Protein AF-V4TVU8-F1 (afdb_monomer_lite)

Organism: Citrus clementina (NCBI:txid85681)

Secondary structure (DSSP, 8-state):
----TTSPPEEEE-B-TTSSS---B---SS-EEEEEEEEETT-S-SS-----HHHHHHTBPPPPTTSPPSEEES-EEEEBTTEEEE--EEESS-GGGSTTS-EEEEEEEPTTS--SSPPPPEEPPPBPPPPHHHHHTPPPSS-BTTSBGGGSTT--TTSHHHHHHHHTT--BHHHHHHHHHH-HHHHHHHH-TTS-HHHHHHHHHHHTTSB-TT--EEEEETTEEEEE-TTS-EEEEEETTEEEEGGGS-----

Foldseek 3Di:
DDAPPVRHFDKAFQADPVDPPDGDGDADPDKFKKAKFKFDQCPPPDDDQDDDPVVVVVRTDADDPPFDGQKDDPRIWIDHRGMDTRHDIDGPDWQPPDPRQKIKMKIDTDPPRDDDDDGGIDIDNIDTGDDVVCVVQAQDVQFEQAAFLCSFAPRHPPDPLSVLCVVVVNTGLLSLLLCCQPPVVVNDVSSDPVQDPVNVVSRNVNSVSYDQPDDWDWDDDPFKIFIAGSSRQTQWMQGNNDIDGSVRDPDPPD

Sequence (254 aa):
KITDIENNPLQIVVVETRSSGRITPANLSQPIKILMVVLDWDFPSGDHDDWSQEEFESNIVKERIGKQPLLTGDVNVTIRNGVAPVEDIEFTDNSSWIRSRKFKISAKVAQGNYHGVRICEAITEAFVVKDHRGELYKKHHPQMLEDEVWRLEKIGRSGTFYKKLTASGIKTVQDFLKMSIVEPQKLRRILGTGMSEKMWEATIKHARTCIMGNKLYIFRGPNSIIFLNPICQVVRATINGQTFLTRDLPNLNG

pLDDT: mean 87.35, std 10.63, range [29.64, 97.56]

Radius of gyration: 29.19 Å; chains: 1; bounding box: 68×42×79 Å

InterPro domains:
  IPR012416 CALMODULIN-BINDING PROTEIN60 [PTHR31713] (1-249)
  IPR046829 Calmodulin binding protein, C-terminal domain [PF20452] (215-251)
  IPR046830 Calmodulin binding protein, central domain [PF20451] (144-210)
  IPR046831 Calmodulin binding protein-like, N-terminal domain [PF07887] (1-132)

Structure (mmCIF, N/CA/C/O backbone):
data_AF-V4TVU8-F1
#
_entry.id   AF-V4TVU8-F1
#
loop_
_atom_site.group_PDB
_atom_site.id
_atom_site.type_symbol
_atom_site.label_atom_id
_atom_site.label_alt_id
_atom_site.label_comp_id
_atom_site.label_asym_id
_atom_site.label_entity_id
_atom_site.label_seq_id
_atom_site.pdbx_PDB_ins_code
_atom_site.Cartn_x
_atom_site.Cartn_y
_atom_site.Cartn_z
_atom_site.occupancy
_atom_site.B_iso_or_equiv
_atom_site.auth_seq_id
_atom_site.auth_comp_id
_atom_site.auth_asym_id
_atom_site.auth_atom_id
_atom_site.pdbx_PDB_model_num
ATOM 1 N N . LYS A 1 1 ? 0.130 -2.913 -11.626 1.00 73.88 1 LYS A N 1
ATOM 2 C CA . LYS A 1 1 ? -0.031 -2.098 -12.849 1.00 73.88 1 LYS A CA 1
ATOM 3 C C . LYS A 1 1 ? 0.441 -0.683 -12.589 1.00 73.88 1 LYS A C 1
ATOM 5 O O . LYS A 1 1 ? 0.071 -0.118 -11.563 1.00 73.88 1 LYS A O 1
ATOM 10 N N . ILE A 1 2 ? 1.316 -0.186 -13.453 1.00 84.56 2 ILE A N 1
ATOM 11 C CA . ILE A 1 2 ? 1.893 1.157 -13.378 1.00 84.56 2 ILE A CA 1
ATOM 12 C C . ILE A 1 2 ? 1.087 2.064 -14.310 1.00 84.56 2 ILE A C 1
ATOM 14 O O . ILE A 1 2 ? 0.829 1.692 -15.450 1.00 84.56 2 ILE A O 1
ATOM 18 N N . THR A 1 3 ? 0.689 3.229 -13.817 1.00 86.50 3 THR A N 1
ATOM 19 C CA . THR A 1 3 ? -0.055 4.253 -14.560 1.00 86.50 3 THR A CA 1
ATOM 20 C C . THR A 1 3 ? 0.560 5.619 -14.285 1.00 86.50 3 THR A C 1
ATOM 22 O O . THR A 1 3 ? 1.360 5.765 -13.354 1.00 86.50 3 THR A O 1
ATOM 25 N N . ASP A 1 4 ? 0.188 6.621 -15.075 1.00 83.19 4 ASP A N 1
ATOM 26 C CA . ASP A 1 4 ? 0.521 8.007 -14.756 1.00 83.19 4 ASP A CA 1
ATOM 27 C C . ASP A 1 4 ? -0.271 8.524 -13.531 1.00 83.19 4 ASP A C 1
ATOM 29 O O . ASP A 1 4 ? -1.045 7.799 -12.892 1.00 83.19 4 ASP A O 1
ATOM 33 N N . ILE A 1 5 ? -0.065 9.799 -13.193 1.00 82.69 5 ILE A N 1
ATOM 34 C CA . ILE A 1 5 ? -0.726 10.480 -12.067 1.00 82.69 5 ILE A CA 1
ATOM 35 C C . ILE A 1 5 ? -2.250 10.635 -12.235 1.00 82.69 5 ILE A C 1
ATOM 37 O O . ILE A 1 5 ? -2.942 10.883 -11.248 1.00 82.69 5 ILE A O 1
ATOM 41 N N . GLU A 1 6 ? -2.771 10.477 -13.452 1.00 87.50 6 GLU A N 1
ATOM 42 C CA . GLU A 1 6 ? -4.193 10.551 -13.804 1.00 87.50 6 GLU A CA 1
ATOM 43 C C . GLU A 1 6 ? -4.825 9.153 -13.977 1.00 87.50 6 GLU A C 1
ATOM 45 O O . GLU A 1 6 ? -6.013 9.041 -14.273 1.00 87.50 6 GLU A O 1
ATOM 50 N N . ASN A 1 7 ? -4.066 8.083 -13.705 1.00 84.75 7 ASN A N 1
ATOM 51 C CA . ASN A 1 7 ? -4.417 6.677 -13.936 1.00 84.75 7 ASN A CA 1
ATOM 52 C C . ASN A 1 7 ? -4.552 6.275 -15.416 1.00 84.75 7 ASN A C 1
ATOM 54 O O . ASN A 1 7 ? -5.192 5.263 -15.717 1.00 84.75 7 ASN A O 1
ATOM 58 N N . ASN A 1 8 ? -3.932 7.009 -16.339 1.00 87.38 8 ASN A N 1
ATOM 59 C CA . ASN A 1 8 ? -3.856 6.601 -17.738 1.00 87.38 8 ASN A CA 1
ATOM 60 C C . ASN A 1 8 ? -2.693 5.614 -17.969 1.00 87.38 8 ASN A C 1
ATOM 62 O O . ASN A 1 8 ? -1.717 5.598 -17.201 1.00 87.38 8 ASN A O 1
ATOM 66 N N . PRO A 1 9 ? -2.758 4.794 -19.039 1.00 86.69 9 PRO A N 1
ATOM 67 C CA . PRO A 1 9 ? -1.617 4.012 -19.505 1.00 86.69 9 PRO A CA 1
ATOM 68 C C . PRO A 1 9 ? -0.421 4.911 -19.818 1.00 86.69 9 PRO A C 1
ATOM 70 O O . PRO A 1 9 ? -0.582 6.026 -20.318 1.00 86.69 9 PRO A O 1
ATOM 73 N N . LEU A 1 10 ? 0.788 4.411 -19.567 1.00 90.06 10 LEU A N 1
ATOM 74 C CA . LEU A 1 10 ? 1.995 5.151 -19.918 1.00 90.06 10 LEU A CA 1
ATOM 75 C C . LEU A 1 10 ? 2.115 5.267 -21.443 1.00 90.06 10 LEU A C 1
ATOM 77 O O . LEU A 1 10 ? 1.686 4.386 -22.188 1.00 90.06 10 LEU A O 1
ATOM 81 N N . GLN A 1 11 ? 2.741 6.343 -21.910 1.00 91.06 11 GLN A N 1
ATOM 82 C CA . GLN A 1 11 ? 3.053 6.538 -23.322 1.00 91.06 11 GLN A CA 1
ATOM 83 C C . GLN A 1 11 ? 4.541 6.803 -23.497 1.00 91.06 11 GLN A C 1
ATOM 85 O O . GLN A 1 11 ? 5.142 7.574 -22.751 1.00 91.06 11 GLN A O 1
ATOM 90 N N . ILE A 1 12 ? 5.122 6.181 -24.517 1.00 91.88 12 ILE A N 1
ATOM 91 C CA . ILE A 1 12 ? 6.480 6.464 -24.961 1.00 91.88 12 ILE A CA 1
ATOM 92 C C . ILE A 1 12 ? 6.372 7.317 -26.216 1.00 91.88 12 ILE A C 1
ATOM 94 O O . ILE A 1 12 ? 5.735 6.919 -27.194 1.00 91.88 12 ILE A O 1
ATOM 98 N N . VAL A 1 13 ? 7.002 8.488 -26.181 1.00 91.75 13 VAL A N 1
ATOM 99 C CA . VAL A 1 13 ? 7.022 9.442 -27.290 1.00 91.75 13 VAL A CA 1
ATOM 100 C C . VAL A 1 13 ? 8.471 9.713 -27.663 1.00 91.75 13 VAL A C 1
ATOM 102 O O . VAL A 1 13 ? 9.262 10.153 -26.833 1.00 91.75 13 VAL A O 1
ATOM 105 N N . VAL A 1 14 ? 8.820 9.467 -28.923 1.00 90.56 14 VAL A N 1
ATOM 106 C CA . VAL A 1 14 ? 10.095 9.914 -29.488 1.00 90.56 14 VAL A CA 1
ATOM 107 C C . VAL A 1 14 ? 9.903 11.349 -29.947 1.00 90.56 14 VAL A C 1
ATOM 109 O O . VAL A 1 14 ? 9.016 11.617 -30.753 1.00 90.56 14 VAL A O 1
ATOM 112 N N . VAL A 1 15 ? 10.720 12.268 -29.444 1.00 88.31 15 VAL A N 1
ATOM 113 C CA . VAL A 1 15 ? 10.634 13.700 -29.754 1.00 88.31 15 VAL A CA 1
ATOM 114 C C . VAL A 1 15 ? 11.894 14.172 -30.460 1.00 88.31 15 VAL A C 1
ATOM 116 O O . VAL A 1 15 ? 12.994 13.707 -30.167 1.00 88.31 15 VAL A O 1
ATOM 119 N N . GLU A 1 16 ? 11.745 15.116 -31.385 1.00 82.25 16 GLU A N 1
ATOM 120 C CA . GLU A 1 16 ? 12.893 15.762 -32.016 1.00 82.25 16 GLU A CA 1
ATOM 121 C C . GLU A 1 16 ? 13.350 16.967 -31.180 1.00 82.25 16 GLU A C 1
ATOM 123 O O . GLU A 1 16 ? 12.609 17.936 -30.984 1.00 82.25 16 GLU A O 1
ATOM 128 N N . THR A 1 17 ? 14.598 16.922 -30.712 1.00 70.88 17 THR A N 1
ATOM 129 C CA . THR A 1 17 ? 15.213 17.914 -29.808 1.00 70.88 17 THR A CA 1
ATOM 130 C C . THR A 1 17 ? 15.379 19.307 -30.421 1.00 70.88 17 THR A C 1
ATOM 132 O O . THR A 1 17 ? 15.621 20.273 -29.705 1.00 70.88 17 THR A O 1
ATOM 135 N N . ARG A 1 18 ? 15.208 19.448 -31.743 1.00 67.00 18 ARG A N 1
ATOM 136 C CA . ARG A 1 18 ? 15.317 20.728 -32.467 1.00 67.00 18 ARG A CA 1
ATOM 137 C C . ARG A 1 18 ? 14.096 21.639 -32.277 1.00 67.00 18 ARG A C 1
ATOM 139 O O . ARG A 1 18 ? 14.125 22.794 -32.701 1.00 67.00 18 ARG A O 1
ATOM 146 N N . SER A 1 19 ? 13.025 21.131 -31.668 1.00 57.12 19 SER A N 1
ATOM 147 C CA . SER A 1 19 ? 11.771 21.857 -31.459 1.00 57.12 19 SER A CA 1
ATOM 148 C C . SER A 1 19 ? 11.897 22.798 -30.259 1.00 57.12 19 SER A C 1
ATOM 150 O O . SER A 1 19 ? 12.188 22.355 -29.155 1.00 57.12 19 SER A O 1
ATOM 152 N N . SER A 1 20 ? 11.627 24.089 -30.453 1.00 53.72 20 SER A N 1
ATOM 153 C CA . SER A 1 20 ? 11.719 25.185 -29.472 1.00 53.72 20 SER A CA 1
ATOM 154 C C . SER A 1 20 ? 10.720 25.093 -28.294 1.00 53.72 20 SER A C 1
ATOM 156 O O . SER A 1 20 ? 9.923 26.005 -28.076 1.00 53.72 20 SER A O 1
ATOM 158 N N . GLY A 1 21 ? 10.710 23.979 -27.558 1.00 57.81 21 GLY A N 1
ATOM 159 C CA . GLY A 1 21 ? 9.820 23.719 -26.419 1.00 57.81 21 GLY A CA 1
ATOM 160 C C . GLY A 1 21 ? 8.466 23.090 -26.774 1.00 57.81 21 GLY A C 1
ATOM 161 O O . GLY A 1 21 ? 7.642 22.877 -25.889 1.00 57.81 21 GLY A O 1
ATOM 162 N N . ARG A 1 22 ? 8.212 22.766 -28.051 1.00 60.00 22 ARG A N 1
ATOM 163 C CA . ARG A 1 22 ? 7.022 22.003 -28.467 1.00 60.00 22 ARG A CA 1
ATOM 164 C C . ARG A 1 22 ? 7.344 20.515 -28.562 1.00 60.00 22 ARG A C 1
ATOM 166 O O . ARG A 1 22 ? 8.058 20.096 -29.466 1.00 60.00 22 ARG A O 1
ATOM 173 N N . ILE A 1 23 ? 6.760 19.730 -27.661 1.00 67.69 23 ILE A N 1
ATOM 174 C CA . ILE A 1 23 ? 6.782 18.263 -27.689 1.00 67.69 23 ILE A CA 1
ATOM 175 C C . ILE A 1 23 ? 5.939 17.807 -28.887 1.00 67.69 23 ILE A C 1
ATOM 177 O O . ILE A 1 23 ? 4.713 17.778 -28.814 1.00 67.69 2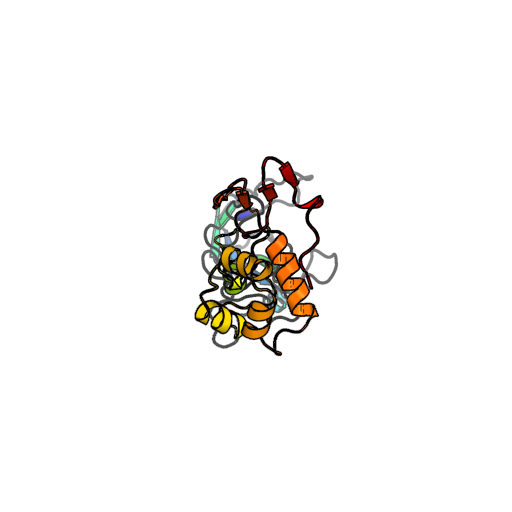3 ILE A O 1
ATOM 181 N N . THR A 1 24 ? 6.588 17.507 -30.011 1.00 76.31 24 THR A N 1
ATOM 182 C CA . THR A 1 24 ? 5.932 16.933 -31.196 1.00 76.31 24 THR A CA 1
ATOM 183 C C . THR A 1 24 ? 6.539 15.558 -31.466 1.00 76.31 24 THR A C 1
ATOM 185 O O . THR A 1 24 ? 7.770 15.452 -31.456 1.00 76.31 24 THR A O 1
ATOM 188 N N . PRO A 1 25 ? 5.725 14.510 -31.695 1.00 83.31 25 PRO A N 1
ATOM 189 C CA . PRO A 1 25 ? 6.246 13.194 -32.037 1.00 83.31 25 PRO A CA 1
ATOM 190 C C . PRO A 1 25 ? 7.113 13.247 -33.296 1.00 83.31 25 PRO A C 1
ATOM 192 O O . PRO A 1 25 ? 6.743 13.864 -34.297 1.00 83.31 25 PRO A O 1
ATOM 195 N N . ALA A 1 26 ? 8.261 12.582 -33.247 1.00 83.81 26 ALA A N 1
ATOM 196 C CA . ALA A 1 26 ? 9.156 12.446 -34.379 1.00 83.81 26 ALA A CA 1
ATOM 197 C C . ALA A 1 26 ? 8.487 11.611 -35.479 1.00 83.81 26 ALA A C 1
ATOM 199 O O . ALA A 1 26 ? 7.898 10.558 -35.218 1.00 83.81 26 ALA A O 1
ATOM 200 N N . ASN A 1 27 ? 8.620 12.053 -36.730 1.00 82.50 27 ASN A N 1
ATOM 201 C CA . ASN A 1 27 ? 8.154 11.271 -37.867 1.00 82.50 27 ASN A CA 1
ATOM 202 C C . ASN A 1 27 ? 9.173 10.167 -38.182 1.00 82.50 27 ASN A C 1
ATOM 204 O O . ASN A 1 27 ? 10.212 10.410 -38.797 1.00 82.50 27 ASN A O 1
ATOM 208 N N . LEU A 1 28 ? 8.889 8.954 -37.712 1.00 80.25 28 LEU A N 1
ATOM 209 C CA . LEU A 1 28 ? 9.762 7.800 -37.893 1.00 80.25 28 LEU A CA 1
ATOM 210 C C . LEU A 1 28 ? 9.466 7.109 -39.227 1.00 80.25 28 LEU A C 1
ATOM 212 O O . LEU A 1 28 ? 8.353 6.642 -39.457 1.00 80.25 28 LEU A O 1
ATOM 216 N N . SER A 1 29 ? 10.486 6.970 -40.076 1.00 79.75 29 SER A N 1
ATOM 217 C CA . SER A 1 29 ? 10.391 6.257 -41.360 1.00 79.75 29 SER A CA 1
ATOM 218 C C . SER A 1 29 ? 10.237 4.738 -41.211 1.00 79.75 29 SER A C 1
ATOM 220 O O . SER A 1 29 ? 9.803 4.067 -42.145 1.00 79.75 29 SER A O 1
ATOM 222 N N . GLN A 1 30 ? 10.580 4.189 -40.043 1.00 85.25 30 GLN A N 1
ATOM 223 C CA . GLN A 1 30 ? 10.482 2.766 -39.730 1.00 85.25 30 GLN A CA 1
ATOM 224 C C . GLN A 1 30 ? 10.084 2.540 -38.264 1.00 85.25 30 GLN A C 1
ATOM 226 O O . GLN A 1 30 ? 10.400 3.376 -37.413 1.00 85.25 30 GLN A O 1
ATOM 231 N N . PRO A 1 31 ? 9.419 1.415 -37.939 1.00 89.00 31 PRO A N 1
ATOM 232 C CA . PRO A 1 31 ? 9.112 1.066 -36.558 1.00 89.00 31 PRO A CA 1
ATOM 233 C C . PRO A 1 31 ? 10.375 0.847 -35.722 1.00 89.00 31 PRO A C 1
ATOM 235 O O . PRO A 1 31 ? 11.333 0.225 -36.184 1.00 89.00 31 PRO A O 1
ATOM 238 N N . ILE A 1 32 ? 10.351 1.291 -34.466 1.00 91.94 32 ILE A N 1
ATOM 239 C CA . ILE A 1 32 ? 11.479 1.152 -33.536 1.00 91.94 32 ILE A CA 1
ATOM 240 C C . ILE A 1 32 ? 11.054 0.291 -32.355 1.00 91.94 32 ILE A C 1
ATOM 242 O O . ILE A 1 32 ? 10.023 0.546 -31.738 1.00 91.94 32 ILE A O 1
ATOM 246 N N . LYS A 1 33 ? 11.848 -0.730 -32.033 1.00 93.62 33 LYS A N 1
ATOM 247 C CA . LYS A 1 33 ? 11.667 -1.531 -30.824 1.00 93.62 33 LYS A CA 1
ATOM 248 C C . LYS A 1 33 ? 12.342 -0.845 -29.648 1.00 93.62 33 LYS A C 1
ATOM 250 O O . LYS A 1 33 ? 13.530 -0.530 -29.708 1.00 93.62 33 LYS A O 1
ATOM 255 N N . ILE A 1 34 ? 11.574 -0.664 -28.589 1.00 94.75 34 ILE A N 1
ATOM 256 C CA . ILE A 1 34 ? 11.990 -0.116 -27.312 1.00 94.75 34 ILE A CA 1
ATOM 257 C C . ILE A 1 34 ? 11.950 -1.224 -26.268 1.00 94.75 34 ILE A C 1
ATOM 259 O O . ILE A 1 34 ? 10.989 -1.989 -26.199 1.00 94.75 34 ILE A O 1
ATOM 263 N N . LEU A 1 35 ? 13.000 -1.293 -25.462 1.00 95.25 35 LEU A N 1
ATOM 264 C CA . LEU A 1 35 ? 13.100 -2.144 -24.292 1.00 95.25 35 LEU A CA 1
ATOM 265 C C . LEU A 1 35 ? 12.919 -1.287 -23.038 1.00 95.25 35 LEU A C 1
ATOM 267 O O . LEU A 1 35 ? 13.594 -0.270 -22.869 1.00 95.25 35 LEU A O 1
ATOM 271 N N . MET A 1 36 ? 12.031 -1.730 -22.158 1.00 95.44 36 MET A N 1
ATOM 272 C CA . MET A 1 36 ? 11.825 -1.161 -20.835 1.00 95.44 36 MET A CA 1
ATOM 273 C C . MET A 1 36 ? 12.754 -1.852 -19.841 1.00 95.44 36 MET A C 1
ATOM 275 O O . MET A 1 36 ? 12.777 -3.081 -19.747 1.00 95.44 36 MET A O 1
ATOM 279 N N . VAL A 1 37 ? 13.511 -1.065 -19.086 1.00 95.81 37 VAL A N 1
ATOM 280 C CA . VAL A 1 37 ? 14.465 -1.549 -18.083 1.00 95.81 37 VAL A CA 1
ATOM 281 C C . VAL A 1 37 ? 14.296 -0.800 -16.765 1.00 95.81 37 VAL A C 1
ATOM 283 O O . VAL A 1 37 ? 13.684 0.267 -16.711 1.00 95.81 37 VAL A O 1
ATOM 286 N N . VAL A 1 38 ? 14.837 -1.371 -15.689 1.00 96.44 38 VAL A N 1
ATOM 287 C CA . VAL A 1 38 ? 14.865 -0.743 -14.363 1.00 96.44 38 VAL A CA 1
ATOM 288 C C . VAL A 1 38 ? 16.253 -0.184 -14.106 1.00 96.44 38 VAL A C 1
ATOM 290 O O . VAL A 1 38 ? 17.234 -0.894 -14.308 1.00 96.44 38 VAL A O 1
ATOM 293 N N . LEU A 1 39 ? 16.332 1.051 -13.619 1.00 95.25 39 LEU A N 1
ATOM 294 C CA . LEU A 1 39 ? 17.582 1.697 -13.216 1.00 95.25 39 LEU A CA 1
ATOM 295 C C . LEU A 1 39 ? 17.595 1.973 -11.706 1.00 95.25 39 LEU A C 1
ATOM 297 O O . LEU A 1 39 ? 16.536 2.102 -11.072 1.00 95.25 39 LEU A O 1
ATOM 301 N N . ASP A 1 40 ? 18.796 2.077 -11.131 1.00 90.12 40 ASP A N 1
ATOM 302 C CA . ASP A 1 40 ? 18.968 2.569 -9.760 1.00 90.12 40 ASP A CA 1
ATOM 303 C C . ASP A 1 40 ? 18.598 4.065 -9.685 1.00 90.12 40 ASP A C 1
ATOM 305 O O . ASP A 1 40 ? 18.646 4.805 -10.667 1.00 90.12 40 ASP A O 1
ATOM 309 N N . TRP A 1 41 ? 18.209 4.518 -8.496 1.00 85.44 41 TRP A N 1
ATOM 310 C CA . TRP A 1 41 ? 17.856 5.905 -8.188 1.00 85.44 41 TRP A CA 1
ATOM 311 C C . TRP A 1 41 ? 18.934 6.909 -8.588 1.00 85.44 41 TRP A C 1
ATOM 313 O O . TRP A 1 41 ? 18.602 8.005 -9.036 1.00 85.44 41 TRP A O 1
ATOM 323 N N . ASP A 1 42 ? 20.192 6.534 -8.366 1.00 86.12 42 ASP A N 1
ATOM 324 C CA . ASP A 1 42 ? 21.352 7.428 -8.417 1.00 86.12 42 ASP A CA 1
ATOM 325 C C . ASP A 1 42 ? 21.832 7.720 -9.847 1.00 86.12 42 ASP A C 1
ATOM 327 O O . ASP A 1 42 ? 22.742 8.516 -10.042 1.00 86.12 42 ASP A O 1
ATOM 331 N N . PHE A 1 43 ? 21.226 7.076 -10.850 1.00 88.31 43 PHE A N 1
ATOM 332 C CA . PHE A 1 43 ? 21.547 7.282 -12.257 1.00 88.31 43 PHE A CA 1
ATOM 333 C C . PHE A 1 43 ? 20.527 8.214 -12.939 1.00 88.31 43 PHE A C 1
ATOM 335 O O . PHE A 1 43 ? 19.322 8.027 -12.729 1.00 88.31 43 PHE A O 1
ATOM 342 N N . PRO A 1 44 ? 20.948 9.163 -13.795 1.00 84.75 44 PRO A N 1
ATOM 343 C CA . PRO A 1 44 ? 22.337 9.539 -14.075 1.00 84.75 44 PRO A CA 1
ATOM 344 C C . PRO A 1 44 ? 22.986 10.236 -12.872 1.00 84.75 44 PRO A C 1
ATOM 346 O O . PRO A 1 44 ? 22.303 10.889 -12.081 1.00 84.75 44 PRO A O 1
ATOM 349 N N . SER A 1 45 ? 24.303 10.082 -12.713 1.00 75.56 45 SER A N 1
ATOM 350 C CA . SER A 1 45 ? 25.023 10.737 -11.620 1.00 75.56 45 SER A CA 1
ATOM 351 C C . SER A 1 45 ? 25.279 12.209 -11.965 1.00 75.56 45 SER A C 1
ATOM 353 O O . SER A 1 45 ? 26.144 12.520 -12.785 1.00 75.56 45 SER A O 1
ATOM 355 N N . GLY A 1 46 ? 24.536 13.119 -11.331 1.00 73.44 46 GLY A N 1
ATOM 356 C CA . GLY A 1 46 ? 24.648 14.572 -11.523 1.00 73.44 46 GLY A CA 1
ATOM 357 C C . GLY A 1 46 ? 23.681 15.144 -12.566 1.00 73.44 46 GLY A C 1
ATOM 358 O O . GLY A 1 46 ? 22.804 14.445 -13.057 1.00 73.44 46 GLY A O 1
ATOM 359 N N . ASP A 1 47 ? 23.856 16.422 -12.906 1.00 67.38 47 ASP A N 1
ATOM 360 C CA . ASP A 1 47 ? 22.936 17.187 -13.771 1.00 67.38 47 ASP A CA 1
ATOM 361 C C . ASP A 1 47 ? 23.292 17.091 -15.268 1.00 67.38 47 ASP A C 1
ATOM 363 O O . ASP A 1 47 ? 23.134 18.056 -16.017 1.00 67.38 47 ASP A O 1
ATOM 367 N N . HIS A 1 48 ? 23.853 15.960 -15.700 1.00 72.38 48 HIS A N 1
ATOM 368 C CA . HIS A 1 48 ? 24.246 15.755 -17.091 1.00 72.38 48 HIS A CA 1
ATOM 369 C C . HIS A 1 48 ? 23.312 14.748 -17.771 1.00 72.38 48 HIS A C 1
ATOM 371 O O . HIS A 1 48 ? 23.050 13.671 -17.240 1.00 72.38 48 HIS A O 1
ATOM 377 N N . ASP A 1 49 ? 22.850 15.099 -18.970 1.00 69.88 49 ASP A N 1
ATOM 378 C CA . ASP A 1 49 ? 21.943 14.271 -19.779 1.00 69.88 49 ASP A CA 1
ATOM 379 C C . ASP A 1 49 ? 22.695 13.417 -20.825 1.00 69.88 49 ASP A C 1
ATOM 381 O O . ASP A 1 49 ? 22.089 12.840 -21.727 1.00 69.88 49 ASP A O 1
ATOM 385 N N . ASP A 1 50 ? 24.027 13.338 -20.715 1.00 80.06 50 ASP A N 1
ATOM 386 C CA . ASP A 1 50 ? 24.922 12.695 -21.684 1.00 80.06 50 ASP A CA 1
ATOM 387 C C . ASP A 1 50 ? 25.764 11.577 -21.046 1.00 80.06 50 ASP A C 1
ATOM 389 O O . ASP A 1 50 ? 26.925 11.772 -20.698 1.00 80.06 50 ASP A O 1
ATOM 393 N N . TRP A 1 51 ? 25.209 10.371 -20.949 1.00 89.12 51 TRP A N 1
ATOM 394 C CA . TRP A 1 51 ? 25.941 9.178 -20.504 1.00 89.12 51 TRP A CA 1
ATOM 395 C C . TRP A 1 51 ? 26.423 8.316 -21.677 1.00 89.12 51 TRP A C 1
ATOM 397 O O . TRP A 1 51 ? 25.883 8.348 -22.795 1.00 89.12 51 TRP A O 1
ATOM 407 N N . SER A 1 52 ? 27.440 7.495 -21.400 1.00 88.00 52 SER A N 1
ATOM 408 C CA . SER A 1 52 ? 27.861 6.422 -22.311 1.00 88.00 52 SER A CA 1
ATOM 409 C C . SER A 1 52 ? 26.890 5.239 -22.264 1.00 88.00 52 SER A C 1
ATOM 411 O O . SER A 1 52 ? 26.161 5.043 -21.287 1.00 88.00 52 SER A O 1
ATOM 413 N N . GLN A 1 53 ? 26.886 4.417 -23.316 1.00 87.06 53 GLN A N 1
ATOM 414 C CA . GLN A 1 53 ? 26.071 3.204 -23.326 1.00 87.06 53 GLN A CA 1
ATOM 415 C C . GLN A 1 53 ? 26.528 2.239 -22.223 1.00 87.06 53 GLN A C 1
ATOM 417 O O . GLN A 1 53 ? 25.698 1.642 -21.546 1.00 87.06 53 GLN A O 1
ATOM 422 N N . GLU A 1 54 ? 27.834 2.107 -22.002 1.00 89.56 54 GLU A N 1
ATOM 423 C CA . GLU A 1 54 ? 28.407 1.245 -20.969 1.00 89.56 54 GLU A CA 1
ATOM 424 C C . GLU A 1 54 ? 27.978 1.682 -19.565 1.00 89.56 54 GLU A C 1
ATOM 426 O O . GLU A 1 54 ? 27.595 0.848 -18.742 1.00 89.56 54 GLU A O 1
ATOM 431 N N . GLU A 1 55 ? 27.997 2.990 -19.303 1.00 91.06 55 GLU A N 1
ATOM 432 C CA . GLU A 1 55 ? 27.537 3.562 -18.040 1.00 91.06 55 GLU A CA 1
ATOM 433 C C . GLU A 1 55 ? 26.051 3.274 -17.816 1.00 91.06 55 GLU A C 1
ATOM 435 O O . GLU A 1 55 ? 25.684 2.764 -16.754 1.00 91.06 55 GLU A O 1
ATOM 440 N N . PHE A 1 56 ? 25.208 3.501 -18.827 1.00 92.12 56 PHE A N 1
ATOM 441 C CA . PHE A 1 56 ? 23.785 3.177 -18.757 1.00 92.12 56 PHE A CA 1
ATOM 442 C C . PHE A 1 56 ? 23.553 1.689 -18.457 1.00 92.12 56 PHE A C 1
ATOM 444 O O . PHE A 1 56 ? 22.829 1.345 -17.523 1.00 92.12 56 PHE A O 1
ATOM 451 N N . GLU A 1 57 ? 24.195 0.793 -19.215 1.00 92.25 57 GLU A N 1
ATOM 452 C CA . GLU A 1 57 ? 24.024 -0.661 -19.070 1.00 92.25 57 GLU A CA 1
ATOM 453 C C . GLU A 1 57 ? 24.482 -1.151 -17.687 1.00 92.25 57 GLU A C 1
ATOM 455 O O . GLU A 1 57 ? 23.877 -2.064 -17.121 1.00 92.25 57 GLU A O 1
ATOM 460 N N . SER A 1 58 ? 25.514 -0.525 -17.107 1.00 92.44 58 SER A N 1
ATOM 461 C CA . SER A 1 58 ? 26.007 -0.858 -15.765 1.00 92.44 58 SER A CA 1
ATOM 462 C C . SER A 1 58 ? 25.035 -0.483 -14.637 1.00 92.44 58 SER A C 1
ATOM 464 O O . SER A 1 58 ? 25.076 -1.094 -13.569 1.00 92.44 58 SER A O 1
ATOM 466 N N . ASN A 1 59 ? 24.132 0.473 -14.886 1.00 93.75 59 ASN A N 1
ATOM 467 C CA . ASN A 1 59 ? 23.134 0.953 -13.926 1.00 93.75 59 ASN A CA 1
ATOM 468 C C . ASN A 1 59 ? 21.785 0.220 -14.020 1.00 93.75 59 ASN A C 1
ATOM 470 O O . ASN A 1 59 ? 20.868 0.509 -13.242 1.00 93.75 59 ASN A O 1
ATOM 474 N N . ILE A 1 60 ? 21.650 -0.747 -14.935 1.00 94.81 60 ILE A N 1
ATOM 475 C CA . ILE A 1 60 ? 20.452 -1.584 -15.033 1.00 94.81 60 ILE A CA 1
ATOM 476 C C . ILE A 1 60 ? 20.373 -2.527 -13.831 1.00 94.81 60 ILE A C 1
ATOM 478 O O . ILE A 1 60 ? 21.216 -3.403 -13.623 1.00 94.81 60 ILE A O 1
ATOM 482 N N . VAL A 1 61 ? 19.299 -2.383 -13.056 1.00 95.06 61 VAL A N 1
ATOM 483 C CA . VAL A 1 61 ? 19.021 -3.210 -11.883 1.00 95.06 61 VAL A CA 1
ATOM 484 C C . VAL A 1 61 ? 18.428 -4.539 -12.331 1.00 95.06 61 VAL A C 1
ATOM 486 O O . VAL A 1 61 ? 17.360 -4.593 -12.942 1.00 95.06 61 VAL A O 1
ATOM 489 N N . LYS A 1 62 ? 19.110 -5.627 -11.971 1.00 92.81 62 LYS A N 1
ATOM 490 C CA . LYS A 1 62 ? 18.622 -6.995 -12.174 1.00 92.81 62 LYS A CA 1
ATOM 491 C C . LYS A 1 62 ? 17.805 -7.484 -10.986 1.00 92.81 62 LYS A C 1
ATOM 493 O O . LYS A 1 62 ? 17.937 -7.003 -9.859 1.00 92.81 62 LYS A O 1
ATOM 498 N N . GLU A 1 63 ? 16.964 -8.471 -11.247 1.00 93.25 63 GLU A N 1
ATOM 499 C CA . GLU A 1 63 ? 16.225 -9.197 -10.230 1.00 93.25 63 GLU A CA 1
ATOM 500 C C . GLU A 1 63 ? 17.145 -9.909 -9.225 1.00 93.25 63 GLU A C 1
ATOM 502 O O . GLU A 1 63 ? 18.316 -10.202 -9.480 1.00 93.25 63 GLU A O 1
ATOM 507 N N . ARG A 1 64 ? 16.591 -10.228 -8.051 1.00 89.38 64 ARG A N 1
ATOM 508 C CA . ARG A 1 64 ? 17.296 -11.046 -7.062 1.00 89.38 64 ARG A CA 1
ATOM 509 C C . ARG A 1 64 ? 17.447 -12.479 -7.567 1.00 89.38 64 ARG A C 1
ATOM 511 O O . ARG A 1 64 ? 16.572 -13.003 -8.251 1.00 89.38 64 ARG A O 1
ATOM 518 N N . ILE A 1 65 ? 18.518 -13.145 -7.136 1.00 88.19 65 ILE A N 1
ATOM 519 C CA . ILE A 1 65 ? 18.779 -14.553 -7.463 1.00 88.19 65 ILE A CA 1
ATOM 520 C C . ILE A 1 65 ? 17.532 -15.403 -7.162 1.00 88.19 65 ILE A C 1
ATOM 522 O O . ILE A 1 65 ? 16.997 -15.372 -6.051 1.00 88.19 65 ILE A O 1
ATOM 526 N N . GLY A 1 66 ? 17.073 -16.157 -8.165 1.00 87.00 66 GLY A N 1
ATOM 527 C CA . GLY A 1 66 ? 15.905 -17.037 -8.061 1.00 87.00 66 GLY A CA 1
ATOM 528 C C . GLY A 1 66 ? 14.545 -16.332 -8.150 1.00 87.00 66 GLY A C 1
ATOM 529 O O . GLY A 1 66 ? 13.528 -16.940 -7.812 1.00 87.00 66 GLY A O 1
ATOM 530 N N . LYS A 1 67 ? 14.498 -15.060 -8.566 1.00 86.12 67 LYS A N 1
ATOM 531 C CA . LYS A 1 67 ? 13.258 -14.325 -8.857 1.00 86.12 67 LYS A CA 1
ATOM 532 C C . LYS A 1 67 ? 13.003 -14.216 -10.359 1.00 86.12 67 LYS A C 1
ATOM 534 O O . LYS A 1 67 ? 13.881 -14.467 -11.174 1.00 86.12 67 LYS A O 1
ATOM 539 N N . GLN A 1 68 ? 11.759 -13.883 -10.696 1.00 88.81 68 GLN A N 1
ATOM 540 C CA . GLN A 1 68 ? 11.365 -13.497 -12.050 1.00 88.81 68 GLN A CA 1
ATOM 541 C C . GLN A 1 68 ? 11.985 -12.140 -12.425 1.00 88.81 68 GLN A C 1
ATOM 543 O O . GLN A 1 68 ? 12.376 -11.401 -11.515 1.00 88.81 68 GLN A O 1
ATOM 548 N N . PRO A 1 69 ? 12.032 -11.793 -13.728 1.00 92.00 69 PRO A N 1
ATOM 549 C CA . PRO A 1 69 ? 12.474 -10.478 -14.184 1.00 92.00 69 PRO A CA 1
ATOM 550 C C . PRO A 1 69 ? 11.788 -9.352 -13.409 1.00 92.00 69 PRO A C 1
ATOM 552 O O . PRO A 1 69 ? 10.588 -9.424 -13.137 1.00 92.00 69 PRO A O 1
ATOM 555 N N . LEU A 1 70 ? 12.550 -8.322 -13.034 1.00 93.50 70 LEU A N 1
ATOM 556 C CA . LEU A 1 70 ? 12.074 -7.258 -12.143 1.00 93.50 70 LEU A CA 1
ATOM 557 C C . LEU A 1 70 ? 10.887 -6.468 -12.726 1.00 93.50 70 LEU A C 1
ATOM 559 O O . LEU A 1 70 ? 10.039 -6.008 -11.963 1.00 93.50 70 LEU A O 1
ATOM 563 N N . LEU A 1 71 ? 10.815 -6.368 -14.057 1.00 94.44 71 LEU A N 1
ATOM 564 C CA . LEU A 1 71 ? 9.665 -5.883 -14.821 1.00 94.44 71 LEU A CA 1
ATOM 565 C C . LEU A 1 71 ? 9.088 -7.004 -15.691 1.00 94.44 71 LEU A C 1
ATOM 567 O O . LEU A 1 71 ? 9.836 -7.788 -16.276 1.00 94.44 71 LEU A O 1
ATOM 571 N N . THR A 1 72 ? 7.764 -7.035 -15.822 1.00 93.81 72 THR A N 1
ATOM 572 C CA . THR A 1 72 ? 7.033 -7.938 -16.725 1.00 93.81 72 THR A CA 1
ATOM 573 C C . THR A 1 72 ? 5.892 -7.203 -17.439 1.00 93.81 72 THR A C 1
ATOM 575 O O . THR A 1 72 ? 5.600 -6.048 -17.120 1.00 93.81 72 THR A O 1
ATOM 578 N N . GLY A 1 73 ? 5.283 -7.878 -18.418 1.00 93.38 73 GLY A N 1
ATOM 579 C CA . GLY A 1 73 ? 4.278 -7.335 -19.331 1.00 93.38 73 GLY A CA 1
ATOM 580 C C . GLY A 1 73 ? 4.908 -6.765 -20.608 1.00 93.38 73 GLY A C 1
ATOM 581 O O . GLY A 1 73 ? 5.793 -7.390 -21.198 1.00 93.38 73 GLY A O 1
ATOM 582 N N . ASP A 1 74 ? 4.484 -5.572 -21.008 1.00 93.50 74 ASP A N 1
ATOM 583 C CA . ASP A 1 74 ? 4.892 -4.773 -22.167 1.00 93.50 74 ASP A CA 1
ATOM 584 C C . ASP A 1 74 ? 6.302 -4.183 -21.997 1.00 93.50 74 ASP A C 1
ATOM 586 O O . ASP A 1 74 ? 6.547 -2.984 -22.129 1.00 93.50 74 ASP A O 1
ATOM 590 N N . VAL A 1 75 ? 7.276 -5.041 -21.695 1.00 94.38 75 VAL A N 1
ATOM 591 C CA . VAL A 1 75 ? 8.684 -4.645 -21.569 1.00 94.38 75 VAL A CA 1
ATOM 592 C C . VAL A 1 75 ? 9.371 -4.473 -22.924 1.00 94.38 75 VAL A C 1
ATOM 594 O O . VAL A 1 75 ? 10.425 -3.854 -22.997 1.00 94.38 75 VAL A O 1
ATOM 597 N N . ASN A 1 76 ? 8.784 -4.992 -24.006 1.00 94.62 76 ASN A N 1
ATOM 598 C CA . ASN A 1 76 ? 9.244 -4.797 -25.381 1.00 94.62 76 ASN A CA 1
ATOM 599 C C . ASN A 1 76 ? 8.135 -4.124 -26.195 1.00 94.62 76 ASN A C 1
ATOM 601 O O . ASN A 1 76 ? 7.172 -4.776 -26.595 1.00 94.62 76 ASN A O 1
ATOM 605 N N . VAL A 1 77 ? 8.285 -2.833 -26.470 1.00 94.19 77 VAL A N 1
ATOM 606 C CA . VAL A 1 77 ? 7.260 -2.003 -27.117 1.00 94.19 77 VAL A CA 1
ATOM 607 C C . VAL A 1 77 ? 7.721 -1.618 -28.516 1.00 94.19 77 VAL A C 1
ATOM 609 O O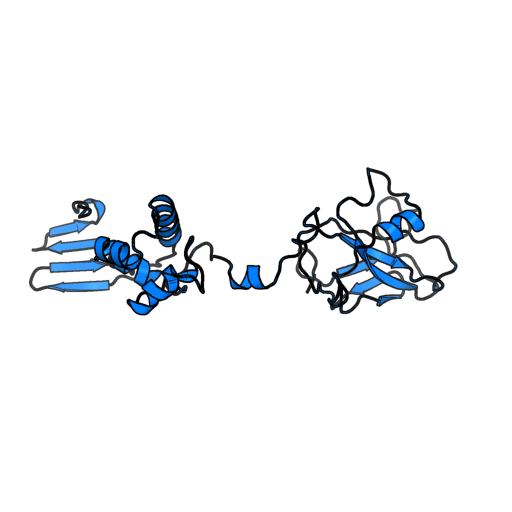 . VAL A 1 77 ? 8.886 -1.297 -28.731 1.00 94.19 77 VAL A O 1
ATOM 612 N N . THR A 1 78 ? 6.823 -1.642 -29.500 1.00 93.88 78 THR A N 1
ATOM 613 C CA . THR A 1 78 ? 7.138 -1.170 -30.858 1.00 93.88 78 THR A CA 1
ATOM 614 C C . THR A 1 78 ? 6.510 0.195 -31.099 1.00 93.88 78 THR 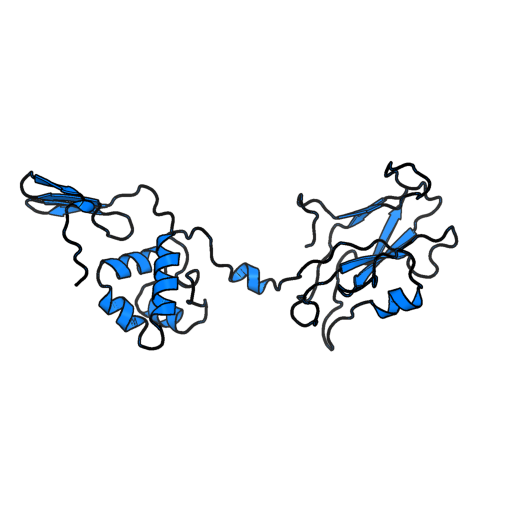A C 1
ATOM 616 O O . THR A 1 78 ? 5.289 0.313 -31.151 1.00 93.88 78 THR A O 1
ATOM 619 N N . ILE A 1 79 ? 7.343 1.209 -31.311 1.00 92.19 79 ILE A N 1
ATOM 620 C CA . ILE A 1 79 ? 6.921 2.567 -31.651 1.00 92.19 79 ILE A CA 1
ATOM 621 C C . ILE A 1 79 ? 6.645 2.676 -33.146 1.00 92.19 79 ILE A C 1
ATOM 623 O O . ILE A 1 79 ? 7.479 2.302 -33.975 1.00 92.19 79 ILE A O 1
ATOM 627 N N . ARG A 1 80 ? 5.477 3.232 -33.486 1.00 88.31 80 ARG A N 1
ATOM 628 C CA . ARG A 1 80 ? 5.067 3.575 -34.854 1.00 88.31 80 ARG A CA 1
ATOM 629 C C . ARG A 1 80 ? 4.692 5.052 -34.885 1.00 88.31 80 ARG A C 1
ATOM 631 O O . ARG A 1 80 ? 3.999 5.520 -33.991 1.00 88.31 80 ARG A O 1
ATOM 638 N N . ASN A 1 81 ? 5.154 5.789 -35.895 1.00 84.56 81 ASN A N 1
ATOM 639 C CA . ASN A 1 81 ? 4.882 7.228 -36.036 1.00 84.56 81 ASN A CA 1
ATOM 640 C C . ASN A 1 81 ? 5.256 8.055 -34.783 1.00 84.56 81 ASN A C 1
ATOM 642 O O . ASN A 1 81 ? 4.570 9.009 -34.432 1.00 84.56 81 ASN A O 1
ATOM 646 N N . GLY A 1 82 ? 6.316 7.649 -34.076 1.00 88.25 82 GLY A N 1
ATOM 647 C CA . GLY A 1 82 ? 6.854 8.379 -32.926 1.00 88.25 82 GLY A CA 1
ATOM 648 C C . GLY A 1 82 ? 6.153 8.149 -31.584 1.00 88.25 82 GLY A C 1
ATOM 649 O O . GLY A 1 82 ? 6.654 8.659 -30.588 1.00 88.25 82 GLY A O 1
ATOM 650 N N . VAL A 1 83 ? 5.060 7.376 -31.512 1.00 90.94 83 VAL A N 1
ATOM 651 C CA . VAL A 1 83 ? 4.327 7.122 -30.253 1.00 90.94 83 VAL A CA 1
ATOM 652 C C . VAL A 1 83 ? 4.008 5.634 -30.068 1.00 90.94 83 VAL A C 1
ATOM 654 O O . VAL A 1 83 ? 3.729 4.925 -31.036 1.00 90.94 83 VAL A O 1
ATOM 657 N N . ALA A 1 84 ? 4.026 5.153 -28.823 1.00 92.44 84 ALA A N 1
ATOM 658 C CA . ALA A 1 84 ? 3.391 3.892 -28.440 1.00 92.44 84 ALA A CA 1
ATOM 659 C C . ALA A 1 84 ? 2.826 3.938 -27.010 1.00 92.44 84 ALA A C 1
ATOM 661 O O . ALA A 1 84 ? 3.500 4.453 -26.114 1.00 92.44 84 ALA A O 1
ATOM 662 N N . PRO A 1 85 ? 1.628 3.375 -26.774 1.00 91.38 85 PRO A N 1
ATOM 663 C CA . PRO A 1 85 ? 1.144 3.112 -25.426 1.00 91.38 85 PRO A CA 1
ATOM 664 C C . PRO A 1 85 ? 1.881 1.920 -24.795 1.00 91.38 85 PRO A C 1
ATOM 666 O O . PRO A 1 85 ? 2.361 1.027 -25.495 1.00 91.38 85 PRO A O 1
ATOM 669 N N . VAL A 1 86 ? 1.931 1.910 -23.466 1.00 92.12 86 VAL A N 1
ATOM 670 C CA . VAL A 1 86 ? 2.367 0.788 -22.629 1.00 92.12 86 VAL A CA 1
ATOM 671 C C . VAL A 1 86 ? 1.191 0.447 -21.722 1.00 92.12 86 VAL A C 1
ATOM 673 O O . VAL A 1 86 ? 0.856 1.219 -20.820 1.00 92.12 86 VAL A O 1
ATOM 676 N N . GLU A 1 87 ? 0.511 -0.659 -22.009 1.00 86.88 87 GLU A N 1
ATOM 677 C CA . GLU A 1 87 ? -0.777 -0.978 -21.387 1.00 86.88 87 GLU A CA 1
ATOM 678 C C . GLU A 1 87 ? -0.606 -1.825 -20.131 1.00 86.88 87 GLU A C 1
ATOM 680 O O . GLU A 1 87 ? -1.273 -1.591 -19.118 1.00 86.88 87 GLU A O 1
ATOM 685 N N . ASP A 1 88 ? 0.298 -2.799 -20.183 1.00 90.62 88 ASP A N 1
ATOM 686 C CA . ASP A 1 88 ? 0.508 -3.735 -19.092 1.00 90.62 88 ASP A CA 1
ATOM 687 C C . ASP A 1 88 ? 1.970 -3.761 -18.686 1.00 90.62 88 ASP A C 1
ATOM 689 O O . ASP A 1 88 ? 2.775 -4.463 -19.270 1.00 90.62 88 ASP A O 1
ATOM 693 N N . ILE A 1 89 ? 2.339 -2.993 -17.667 1.00 92.56 89 ILE A N 1
ATOM 694 C CA . ILE A 1 89 ? 3.676 -3.069 -17.077 1.00 92.56 89 ILE A CA 1
ATOM 695 C C . ILE A 1 89 ? 3.580 -3.124 -15.559 1.00 92.56 89 ILE A C 1
ATOM 697 O O . ILE A 1 89 ? 2.802 -2.401 -14.913 1.00 92.56 89 ILE A O 1
ATOM 701 N N . GLU A 1 90 ? 4.364 -4.021 -14.968 1.00 92.56 90 GLU A N 1
ATOM 702 C CA . GLU A 1 90 ? 4.384 -4.219 -13.527 1.00 92.56 90 GLU A CA 1
ATOM 703 C C . GLU A 1 90 ? 5.749 -4.651 -12.997 1.00 92.56 90 GLU A C 1
ATOM 705 O O . GLU A 1 90 ? 6.534 -5.308 -13.680 1.00 92.56 90 GLU A O 1
ATOM 710 N N . PHE A 1 91 ? 6.000 -4.291 -11.738 1.00 93.25 91 PHE A N 1
ATOM 711 C CA . PHE A 1 91 ? 7.134 -4.808 -10.986 1.00 93.25 91 PHE A CA 1
ATOM 712 C C . PHE A 1 91 ? 6.786 -6.135 -10.319 1.00 93.25 91 PHE A C 1
ATOM 714 O O . PHE A 1 91 ? 5.747 -6.255 -9.668 1.00 93.25 91 PHE A O 1
ATOM 721 N N . THR A 1 92 ? 7.702 -7.095 -10.398 1.00 91.25 92 THR A N 1
ATOM 722 C CA . THR A 1 92 ? 7.559 -8.410 -9.750 1.00 91.25 92 THR A CA 1
ATOM 723 C C . THR A 1 92 ? 8.120 -8.441 -8.325 1.00 91.25 92 THR A C 1
ATOM 725 O O . THR A 1 92 ? 7.871 -9.382 -7.567 1.00 91.25 92 THR A O 1
ATOM 728 N N . ASP A 1 93 ? 8.858 -7.402 -7.926 1.00 90.06 93 ASP A N 1
ATOM 729 C CA . ASP A 1 93 ? 9.427 -7.250 -6.589 1.00 90.06 93 ASP A CA 1
ATOM 730 C C . ASP A 1 93 ? 9.334 -5.793 -6.113 1.00 90.06 93 ASP A C 1
ATOM 732 O O . ASP A 1 93 ? 9.181 -4.857 -6.893 1.00 90.06 93 ASP A O 1
ATOM 736 N N . ASN A 1 94 ? 9.427 -5.593 -4.803 1.00 91.38 94 ASN A N 1
ATOM 737 C CA . ASN A 1 94 ? 9.385 -4.263 -4.195 1.00 91.38 94 ASN A CA 1
ATOM 738 C C . ASN A 1 94 ? 10.782 -3.634 -4.136 1.00 91.38 94 ASN A C 1
ATOM 740 O O . ASN A 1 94 ? 11.777 -4.339 -4.203 1.00 91.38 94 ASN A O 1
ATOM 744 N N . SER A 1 95 ? 10.886 -2.325 -3.927 1.00 92.88 95 SER A N 1
ATOM 745 C CA . SER A 1 95 ? 12.179 -1.636 -3.877 1.00 92.88 95 SER A CA 1
ATOM 746 C C . SER A 1 95 ? 12.866 -1.691 -2.507 1.00 92.88 95 SER A C 1
ATOM 748 O O . SER A 1 95 ? 13.950 -1.149 -2.353 1.00 92.88 95 SER A O 1
ATOM 750 N N . SER A 1 96 ? 12.299 -2.336 -1.478 1.00 90.62 96 SER A N 1
ATOM 751 C CA . SER A 1 96 ? 12.867 -2.259 -0.116 1.00 90.62 96 SER A CA 1
ATOM 752 C C . SER A 1 96 ? 14.197 -2.998 0.072 1.00 90.62 96 SER A C 1
ATOM 754 O O . SER A 1 96 ? 14.897 -2.730 1.049 1.00 90.62 96 SER A O 1
ATOM 756 N N . TRP A 1 97 ? 14.540 -3.918 -0.837 1.00 89.50 97 TRP A N 1
ATOM 757 C CA . TRP A 1 97 ? 15.759 -4.728 -0.758 1.00 89.50 97 TRP A CA 1
ATOM 758 C C . TRP A 1 97 ? 16.999 -4.040 -1.339 1.00 89.50 97 TRP A C 1
ATOM 760 O O . TRP A 1 97 ? 18.108 -4.463 -1.021 1.00 89.50 97 TRP A O 1
ATOM 770 N N . ILE A 1 98 ? 16.837 -2.993 -2.155 1.00 89.25 98 ILE A N 1
ATOM 771 C CA . ILE A 1 98 ? 17.960 -2.199 -2.666 1.00 89.25 98 ILE A CA 1
ATOM 772 C C . ILE A 1 98 ? 18.259 -1.031 -1.716 1.00 89.25 98 ILE A C 1
ATOM 774 O O . ILE A 1 98 ? 17.366 -0.498 -1.050 1.00 89.25 98 ILE A O 1
ATOM 778 N N . ARG A 1 99 ? 19.526 -0.607 -1.656 1.00 88.06 99 ARG A N 1
ATOM 779 C CA . ARG A 1 99 ? 20.001 0.464 -0.761 1.00 88.06 99 ARG A CA 1
ATOM 780 C C . ARG A 1 99 ? 19.203 1.764 -0.918 1.00 88.06 99 ARG A C 1
ATOM 782 O O . ARG A 1 99 ? 18.868 2.391 0.085 1.00 88.06 99 ARG A O 1
ATOM 789 N N . SER A 1 100 ? 18.888 2.148 -2.154 1.00 85.94 100 SER A N 1
ATOM 790 C CA . SER A 1 100 ? 18.186 3.393 -2.495 1.00 85.94 100 SER A CA 1
ATOM 791 C C . SER A 1 100 ? 16.694 3.379 -2.153 1.00 85.94 100 SER A C 1
ATOM 793 O O . SER A 1 100 ? 16.067 4.435 -2.055 1.00 85.94 100 SER A O 1
ATOM 795 N N . ARG A 1 101 ? 16.107 2.195 -1.936 1.00 91.56 101 ARG A N 1
ATOM 796 C CA . ARG A 1 101 ? 14.668 1.980 -1.715 1.00 91.56 101 ARG A CA 1
ATOM 797 C C . ARG A 1 101 ? 13.751 2.505 -2.824 1.00 91.56 101 ARG A C 1
ATOM 799 O O . ARG A 1 101 ? 12.536 2.582 -2.618 1.00 91.56 101 ARG A O 1
ATOM 806 N N . LYS A 1 102 ? 14.292 2.844 -3.991 1.00 94.31 102 LYS A N 1
ATOM 807 C CA . LYS A 1 102 ? 13.568 3.410 -5.132 1.00 94.31 102 LYS A CA 1
ATOM 808 C C . LYS A 1 102 ? 14.064 2.781 -6.428 1.00 94.31 102 LYS A C 1
ATOM 810 O O . LYS A 1 102 ? 15.199 2.324 -6.485 1.00 94.31 102 LYS A O 1
ATOM 815 N N . PHE A 1 103 ? 13.216 2.807 -7.446 1.00 95.25 103 PHE A N 1
ATOM 816 C CA . PHE A 1 103 ? 13.551 2.410 -8.809 1.00 95.25 103 PHE A CA 1
ATOM 817 C C . PHE A 1 103 ? 13.173 3.520 -9.786 1.00 95.25 103 PHE A C 1
ATOM 819 O O . PHE A 1 103 ? 12.224 4.267 -9.531 1.00 95.25 103 PHE A O 1
ATOM 826 N N . LYS A 1 104 ? 13.897 3.592 -10.904 1.00 94.88 104 LYS A N 1
ATOM 827 C CA . LYS A 1 104 ? 13.511 4.334 -12.109 1.00 94.88 104 LYS A CA 1
ATOM 828 C C . LYS A 1 104 ? 13.140 3.340 -13.205 1.00 94.88 104 LYS A C 1
ATOM 830 O O . LYS A 1 104 ? 13.694 2.241 -13.252 1.00 94.88 104 LYS A O 1
ATOM 835 N N . ILE A 1 105 ? 12.223 3.721 -14.086 1.00 95.06 105 ILE A N 1
ATOM 836 C CA . ILE A 1 105 ? 11.984 3.003 -15.341 1.00 95.06 105 ILE A CA 1
ATOM 837 C C . ILE A 1 105 ? 12.697 3.768 -16.442 1.00 95.06 105 ILE A C 1
ATOM 839 O O . ILE A 1 105 ? 12.665 4.998 -16.467 1.00 95.06 105 ILE A O 1
ATOM 843 N N . SER A 1 106 ? 13.319 3.041 -17.360 1.00 95.31 106 SER A N 1
ATOM 844 C CA . SER A 1 106 ? 13.877 3.627 -18.565 1.00 95.31 106 SER A CA 1
ATOM 845 C C . SER A 1 106 ? 13.425 2.896 -19.816 1.00 95.31 106 SER A C 1
ATOM 847 O O . SER A 1 106 ? 13.222 1.683 -19.802 1.00 95.31 106 SER A O 1
ATOM 849 N N . ALA A 1 107 ? 13.260 3.662 -20.889 1.00 95.06 107 ALA A N 1
ATOM 850 C CA . ALA A 1 107 ? 12.945 3.196 -22.225 1.00 95.06 107 ALA A CA 1
ATOM 851 C C . ALA A 1 107 ? 14.163 3.423 -23.129 1.00 95.06 107 ALA A C 1
ATOM 853 O O . ALA A 1 107 ? 14.582 4.565 -23.327 1.00 95.06 107 ALA A O 1
ATOM 854 N N . LYS A 1 108 ? 14.710 2.344 -23.696 1.00 93.50 108 LYS A N 1
ATOM 855 C CA . LYS A 1 108 ? 15.876 2.383 -24.592 1.00 93.50 108 LYS A CA 1
ATOM 856 C C . LYS A 1 108 ? 15.609 1.682 -25.911 1.00 93.50 108 LYS A C 1
ATOM 858 O O . LYS A 1 108 ? 14.816 0.746 -25.968 1.00 93.50 108 LYS A O 1
ATOM 863 N N . VAL A 1 109 ? 16.305 2.074 -26.971 1.00 92.25 109 VAL A N 1
ATOM 864 C CA . VAL A 1 109 ? 16.225 1.357 -28.251 1.00 92.25 109 VAL A CA 1
ATOM 865 C C . VAL A 1 109 ? 16.848 -0.035 -28.111 1.00 92.25 109 VAL A C 1
ATOM 867 O O . VAL A 1 109 ? 17.934 -0.196 -27.554 1.00 92.25 109 VAL A O 1
ATOM 870 N N . ALA A 1 110 ? 16.165 -1.058 -28.624 1.00 89.75 110 ALA A N 1
ATOM 871 C CA . ALA A 1 110 ? 16.706 -2.411 -28.674 1.00 89.75 110 ALA A CA 1
ATOM 872 C C . ALA A 1 110 ? 17.915 -2.472 -29.628 1.00 89.75 110 ALA A C 1
ATOM 874 O O . ALA A 1 110 ? 17.853 -1.972 -30.757 1.00 89.75 110 ALA A O 1
ATOM 875 N N . GLN A 1 111 ? 19.008 -3.104 -29.187 1.00 81.62 111 GLN A N 1
ATOM 876 C CA . GLN A 1 111 ? 20.246 -3.207 -29.967 1.00 81.62 111 GLN A CA 1
ATOM 877 C C . GLN A 1 111 ? 19.985 -3.793 -31.367 1.00 81.62 111 GLN A C 1
ATOM 879 O O . GLN A 1 111 ? 19.242 -4.762 -31.523 1.00 81.62 111 GLN A O 1
ATOM 884 N N . GLY A 1 112 ? 20.593 -3.188 -32.393 1.00 77.19 112 GLY A N 1
ATOM 885 C CA . GLY A 1 112 ? 20.511 -3.649 -33.785 1.00 77.19 112 GLY A CA 1
ATOM 886 C C . GLY A 1 112 ? 19.181 -3.389 -34.507 1.00 77.19 112 GLY A C 1
ATOM 887 O O . GLY A 1 112 ? 19.044 -3.792 -35.656 1.00 77.19 112 GLY A O 1
ATOM 888 N N . ASN A 1 113 ? 18.199 -2.726 -33.880 1.00 72.75 113 ASN A N 1
ATOM 889 C CA . ASN A 1 113 ? 16.883 -2.497 -34.495 1.00 72.75 113 ASN A CA 1
ATOM 890 C C . ASN A 1 113 ? 16.758 -1.146 -35.231 1.00 72.75 113 ASN A C 1
ATOM 892 O O . ASN A 1 113 ? 15.773 -0.918 -35.928 1.00 72.75 113 ASN A O 1
ATOM 896 N N . TYR A 1 114 ? 17.705 -0.222 -35.064 1.00 79.38 114 TYR A N 1
ATOM 897 C CA . TYR A 1 114 ? 17.640 1.103 -35.678 1.00 79.38 114 TYR A CA 1
ATOM 898 C C . TYR A 1 114 ? 19.042 1.620 -36.005 1.00 79.38 114 TYR A C 1
ATOM 900 O O . TYR A 1 114 ? 19.915 1.641 -35.143 1.00 79.38 114 TYR A O 1
ATOM 908 N N . HIS A 1 115 ? 19.241 2.044 -37.254 1.00 76.75 115 HIS A N 1
ATOM 909 C CA . HIS A 1 115 ? 20.520 2.545 -37.776 1.00 76.75 115 HIS A CA 1
ATOM 910 C C . HIS A 1 115 ? 20.470 4.041 -38.136 1.00 76.75 115 HIS A C 1
ATOM 912 O O . HIS A 1 115 ? 21.286 4.518 -38.920 1.00 76.75 115 HIS A O 1
ATOM 918 N N . GLY A 1 116 ? 19.470 4.768 -37.628 1.00 79.12 116 GLY A N 1
ATOM 919 C CA . GLY A 1 116 ? 19.337 6.208 -37.847 1.00 79.12 116 GLY A CA 1
ATOM 920 C C . GLY A 1 116 ? 20.069 7.041 -36.792 1.00 79.12 116 GLY A C 1
ATOM 921 O O . GLY A 1 116 ? 21.028 6.593 -36.169 1.00 79.12 116 GLY A O 1
ATOM 922 N N . VAL A 1 117 ? 19.598 8.274 -36.591 1.00 82.00 117 VAL A N 1
ATOM 923 C CA . VAL A 1 117 ? 20.136 9.218 -35.592 1.00 82.00 117 VAL A CA 1
ATOM 924 C C . VAL A 1 117 ? 20.087 8.618 -34.183 1.00 82.00 117 VAL A C 1
ATOM 926 O O . VAL A 1 117 ? 19.131 7.929 -33.849 1.00 82.00 117 VAL A O 1
ATOM 929 N N . ARG A 1 118 ? 21.076 8.894 -33.325 1.00 84.81 118 ARG A N 1
ATOM 930 C CA . ARG A 1 118 ? 21.042 8.448 -31.921 1.00 84.81 118 ARG A CA 1
ATOM 931 C C . ARG A 1 118 ? 19.735 8.901 -31.254 1.00 84.81 118 ARG A C 1
ATOM 933 O O . ARG A 1 118 ? 19.432 10.090 -31.235 1.00 84.81 118 ARG A O 1
ATOM 940 N N . ILE A 1 119 ? 18.986 7.946 -30.709 1.00 87.44 119 ILE A N 1
ATOM 941 C CA . ILE A 1 119 ? 17.821 8.195 -29.857 1.00 87.44 119 ILE A CA 1
ATOM 942 C C . ILE A 1 119 ? 18.286 7.981 -28.422 1.00 87.44 119 ILE A C 1
ATOM 944 O O . ILE A 1 119 ? 18.730 6.882 -28.093 1.00 87.44 119 ILE A O 1
ATOM 948 N N . CYS A 1 120 ? 18.220 9.027 -27.604 1.00 88.19 120 CYS A N 1
ATOM 949 C CA . CYS A 1 120 ? 18.580 8.950 -26.191 1.00 88.19 120 CYS A CA 1
ATOM 950 C C . CYS A 1 120 ? 17.509 8.201 -25.393 1.00 88.19 120 CYS A C 1
ATOM 952 O O . CYS A 1 120 ? 16.330 8.193 -25.761 1.00 88.19 120 CYS A O 1
ATOM 954 N N . GLU A 1 121 ? 17.923 7.566 -24.303 1.00 92.25 121 GLU A N 1
ATOM 955 C CA . GLU A 1 121 ? 17.023 6.849 -23.413 1.00 92.25 121 GLU A CA 1
ATOM 956 C C . GLU A 1 121 ? 16.111 7.819 -22.654 1.00 92.25 121 GLU A C 1
ATOM 958 O O . GLU A 1 121 ? 16.542 8.870 -22.183 1.00 92.25 121 GLU A O 1
ATOM 963 N N . ALA A 1 122 ? 14.839 7.453 -22.499 1.00 91.75 122 ALA A N 1
ATOM 964 C CA . ALA A 1 122 ? 13.941 8.166 -21.598 1.00 91.75 122 ALA A CA 1
ATOM 965 C C . ALA A 1 122 ? 14.042 7.547 -20.203 1.00 91.75 122 ALA A C 1
ATOM 967 O O . ALA A 1 122 ? 14.122 6.322 -20.079 1.00 91.75 122 ALA A O 1
ATOM 968 N N . ILE A 1 123 ? 14.025 8.369 -19.157 1.00 92.56 123 ILE A N 1
ATOM 969 C CA . ILE A 1 123 ? 14.135 7.928 -17.764 1.00 92.56 123 ILE A CA 1
ATOM 970 C C . ILE A 1 123 ? 13.039 8.617 -16.955 1.00 92.56 123 ILE A C 1
ATOM 972 O O . ILE A 1 123 ? 12.832 9.821 -17.074 1.00 92.56 123 ILE A O 1
ATOM 976 N N . THR A 1 124 ? 12.315 7.855 -16.140 1.00 91.88 124 THR A N 1
ATOM 977 C CA . THR A 1 124 ? 11.330 8.426 -15.221 1.00 91.88 124 THR A CA 1
ATOM 978 C C . THR A 1 124 ? 12.010 9.047 -14.004 1.00 91.88 124 THR A C 1
ATOM 980 O O . THR A 1 124 ? 13.075 8.605 -13.566 1.00 91.88 124 THR A O 1
ATOM 983 N N . GLU A 1 125 ? 11.304 9.956 -13.336 1.00 91.25 125 GLU A N 1
ATOM 984 C CA . GLU A 1 125 ? 11.553 10.197 -11.915 1.00 91.25 125 GLU A CA 1
ATOM 985 C C . GLU A 1 125 ? 11.480 8.882 -11.142 1.00 91.25 125 GLU A C 1
ATOM 987 O O . GLU A 1 125 ? 10.768 7.950 -11.534 1.00 91.25 125 GLU A O 1
ATOM 992 N N . ALA A 1 126 ? 12.204 8.782 -10.032 1.00 92.56 126 ALA A N 1
ATOM 993 C CA . ALA A 1 126 ? 12.169 7.539 -9.280 1.00 92.56 126 ALA A CA 1
ATOM 994 C C . ALA A 1 126 ? 11.134 7.526 -8.181 1.00 92.56 126 ALA A C 1
ATOM 996 O O . ALA A 1 126 ? 10.844 8.515 -7.504 1.00 92.56 126 ALA A O 1
ATOM 997 N N . PHE A 1 127 ? 10.672 6.316 -7.926 1.00 92.88 127 PHE A N 1
ATOM 998 C CA . PHE A 1 127 ? 9.558 6.063 -7.046 1.00 92.88 127 PHE A CA 1
ATOM 999 C C . PHE A 1 127 ? 9.796 4.797 -6.230 1.00 92.88 127 PHE A C 1
ATOM 1001 O O . PHE A 1 127 ? 10.632 3.944 -6.535 1.00 92.88 127 PHE A O 1
ATOM 1008 N N . VAL A 1 128 ? 9.064 4.704 -5.124 1.00 92.69 128 VAL A N 1
ATOM 1009 C CA . VAL A 1 128 ? 9.101 3.538 -4.243 1.00 92.69 128 VAL A CA 1
ATOM 1010 C C . VAL A 1 128 ? 8.132 2.500 -4.786 1.00 92.69 128 VAL A C 1
ATOM 1012 O O . VAL A 1 128 ? 6.935 2.767 -4.885 1.00 92.69 128 VAL A O 1
ATOM 1015 N N . VAL A 1 129 ? 8.625 1.294 -5.047 1.00 91.12 129 VAL A N 1
ATOM 1016 C CA . VAL A 1 129 ? 7.783 0.149 -5.393 1.00 91.12 129 VAL A CA 1
ATOM 1017 C C . VAL A 1 129 ? 7.470 -0.609 -4.115 1.00 91.12 129 VAL A C 1
ATOM 1019 O O . VAL A 1 129 ? 8.362 -1.112 -3.433 1.00 91.12 129 VAL A O 1
ATOM 1022 N N . LYS A 1 130 ? 6.192 -0.668 -3.750 1.00 87.06 130 LYS A N 1
ATOM 1023 C CA . LYS A 1 130 ? 5.742 -1.348 -2.533 1.00 87.06 130 LYS A CA 1
ATOM 1024 C C . LYS A 1 130 ? 5.233 -2.742 -2.866 1.00 87.06 130 LYS A C 1
ATOM 1026 O O . LYS A 1 130 ? 4.598 -2.951 -3.890 1.00 87.06 130 LYS A O 1
ATOM 1031 N N . ASP A 1 131 ? 5.479 -3.679 -1.955 1.00 81.94 131 ASP A N 1
ATOM 1032 C CA . ASP A 1 131 ? 4.831 -4.988 -1.993 1.00 81.94 131 ASP A CA 1
ATOM 1033 C C . ASP A 1 131 ? 3.316 -4.796 -1.825 1.00 81.94 131 ASP A C 1
ATOM 1035 O O . ASP A 1 131 ? 2.871 -4.020 -0.970 1.00 81.94 131 ASP A O 1
ATOM 1039 N N . HIS A 1 132 ? 2.525 -5.541 -2.596 1.00 74.00 132 HIS A N 1
ATOM 1040 C CA . HIS A 1 132 ? 1.071 -5.589 -2.479 1.00 74.00 132 HIS A CA 1
ATOM 1041 C C . HIS A 1 132 ? 0.606 -5.932 -1.053 1.00 74.00 132 HIS A C 1
ATOM 1043 O O . HIS A 1 132 ? -0.458 -5.490 -0.613 1.00 74.00 132 HIS A O 1
ATOM 1049 N N . ARG A 1 133 ? 1.434 -6.638 -0.266 1.00 69.62 133 ARG A N 1
ATOM 1050 C CA . ARG A 1 133 ? 1.189 -6.841 1.174 1.00 69.62 133 ARG A CA 1
ATOM 1051 C C . ARG A 1 133 ? 0.933 -5.522 1.907 1.00 69.62 133 ARG A C 1
ATOM 1053 O O . ARG A 1 133 ? 0.049 -5.462 2.756 1.00 69.62 133 ARG A O 1
ATOM 1060 N N . GLY A 1 134 ? 1.681 -4.468 1.582 1.00 68.31 134 GLY A N 1
ATOM 1061 C CA . GLY A 1 134 ? 1.535 -3.152 2.199 1.00 68.31 134 GLY A CA 1
ATOM 1062 C C . GLY A 1 134 ? 0.138 -2.565 2.007 1.00 68.31 134 GLY A C 1
ATOM 1063 O O . GLY A 1 134 ? -0.416 -2.044 2.970 1.00 68.31 134 GLY A O 1
ATOM 1064 N N . GLU A 1 135 ? -0.445 -2.719 0.814 1.00 68.50 135 GLU A N 1
ATOM 1065 C CA . GLU A 1 135 ? -1.808 -2.277 0.484 1.00 68.50 135 GLU A CA 1
ATOM 1066 C C . GLU A 1 135 ? -2.861 -3.050 1.280 1.00 68.50 135 GLU A C 1
ATOM 1068 O O . GLU A 1 135 ? -3.692 -2.450 1.962 1.00 68.50 135 GLU A O 1
ATOM 1073 N N . LEU A 1 136 ? -2.770 -4.385 1.290 1.00 62.44 136 LEU A N 1
ATOM 1074 C CA . LEU A 1 136 ? -3.701 -5.230 2.040 1.00 62.44 136 LEU A CA 1
ATOM 1075 C C . LEU A 1 136 ? -3.707 -4.898 3.534 1.00 62.44 136 LEU A C 1
ATOM 1077 O O . LEU A 1 136 ? -4.767 -4.938 4.157 1.00 62.44 136 LEU A O 1
ATOM 1081 N N . TYR A 1 137 ? -2.555 -4.539 4.106 1.00 68.25 137 TYR A N 1
ATOM 1082 C CA . TYR A 1 137 ? -2.415 -4.222 5.527 1.00 68.25 137 TYR A CA 1
ATOM 1083 C C . TYR A 1 137 ? -2.547 -2.730 5.873 1.00 68.25 137 TYR A C 1
ATOM 1085 O O . TYR A 1 137 ? -2.347 -2.373 7.042 1.00 68.25 137 TYR A O 1
ATOM 1093 N N . LYS A 1 138 ? -2.899 -1.856 4.914 1.00 74.06 138 LYS A N 1
ATOM 1094 C CA . LYS A 1 138 ? -3.058 -0.417 5.178 1.00 74.06 138 LYS A CA 1
ATOM 1095 C C . LYS A 1 138 ? -4.079 -0.156 6.282 1.00 74.06 138 LYS A C 1
ATOM 1097 O O . LYS A 1 138 ? -5.166 -0.723 6.319 1.00 74.06 138 LYS A O 1
ATOM 1102 N N . LYS A 1 139 ? -3.719 0.727 7.201 1.00 79.88 139 LYS A N 1
ATOM 1103 C CA . LYS A 1 139 ? -4.615 1.218 8.246 1.00 79.88 139 LYS A CA 1
ATOM 1104 C C . LYS A 1 139 ? -5.509 2.288 7.620 1.00 79.88 139 LYS A C 1
ATOM 1106 O O . LYS A 1 139 ? -4.981 3.208 6.995 1.00 79.88 139 LYS A O 1
ATOM 1111 N N . HIS A 1 140 ? -6.826 2.149 7.733 1.00 74.75 140 HIS A N 1
ATOM 1112 C CA . HIS A 1 140 ? -7.757 3.130 7.176 1.00 74.75 140 HIS A CA 1
ATOM 1113 C C . HIS A 1 140 ? -7.646 4.466 7.918 1.00 74.75 140 HIS A C 1
ATOM 1115 O O . HIS A 1 140 ? -7.449 4.500 9.127 1.00 74.75 140 HIS A O 1
ATOM 1121 N N . HIS A 1 141 ? -7.731 5.573 7.190 1.00 74.31 141 HIS A N 1
ATOM 1122 C CA . HIS A 1 141 ? -7.727 6.912 7.768 1.00 74.31 141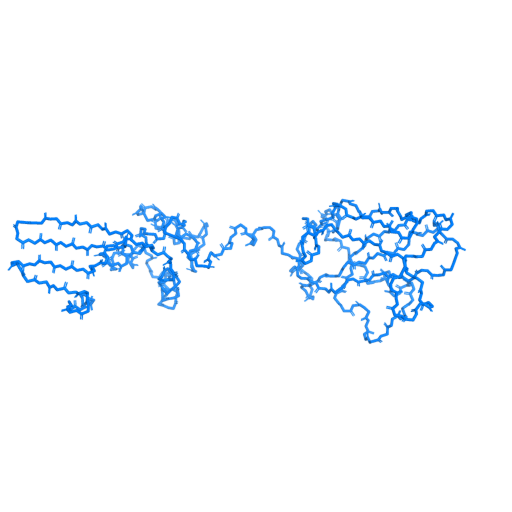 HIS A CA 1
ATOM 1123 C C . HIS A 1 141 ? -8.748 7.760 6.997 1.00 74.31 141 HIS A C 1
ATOM 1125 O O . HIS A 1 141 ? -8.460 8.128 5.858 1.00 74.31 141 HIS A O 1
ATOM 1131 N N . PRO A 1 142 ? -9.928 8.060 7.571 1.00 73.88 142 PRO A N 1
ATOM 1132 C CA . PRO A 1 142 ? -10.394 7.681 8.910 1.00 73.88 142 PRO A CA 1
ATOM 1133 C C . PRO A 1 142 ? -10.853 6.215 8.994 1.00 73.88 142 PRO A C 1
ATOM 1135 O O . PRO A 1 142 ? -11.128 5.576 7.982 1.00 73.88 142 PRO A O 1
ATOM 1138 N N . GLN A 1 143 ? -10.924 5.682 10.214 1.00 83.69 143 GLN A N 1
ATOM 1139 C CA . GLN A 1 143 ? -11.462 4.341 10.474 1.00 83.69 143 GLN A CA 1
ATOM 1140 C C . GLN A 1 143 ? -12.991 4.326 10.323 1.00 83.69 143 GLN A C 1
ATOM 1142 O O . GLN A 1 143 ? -13.664 5.334 10.567 1.00 83.69 143 GLN A O 1
ATOM 1147 N N . MET A 1 144 ? -13.537 3.166 9.973 1.00 87.88 144 MET A N 1
ATOM 1148 C CA . MET A 1 144 ? -14.975 2.894 9.974 1.00 87.88 144 MET A CA 1
ATOM 1149 C C . MET A 1 144 ? -15.343 1.973 11.139 1.00 87.88 144 MET A C 1
ATOM 1151 O O . MET A 1 144 ? -14.512 1.212 11.631 1.00 87.88 144 MET A O 1
ATOM 1155 N N . LEU A 1 145 ? -16.594 2.032 11.599 1.00 89.62 145 LEU A N 1
ATOM 1156 C CA . LEU A 1 145 ? -17.059 1.229 12.736 1.00 89.62 145 LEU A CA 1
ATOM 1157 C C . LEU A 1 145 ? -16.963 -0.275 12.441 1.00 89.62 145 LEU A C 1
ATOM 1159 O O . LEU A 1 145 ? -16.631 -1.067 13.323 1.00 89.62 145 LEU A O 1
ATOM 1163 N N . GLU A 1 146 ? -17.223 -0.635 11.190 1.00 90.94 146 GLU A N 1
ATOM 1164 C CA . GLU A 1 146 ? -17.257 -1.988 10.653 1.00 90.94 146 GLU A CA 1
ATOM 1165 C C . GLU A 1 146 ? -15.865 -2.528 10.296 1.00 90.94 146 GLU A C 1
ATOM 1167 O O . GLU A 1 146 ? -15.732 -3.721 10.013 1.00 90.94 146 GLU A O 1
ATOM 1172 N N . ASP A 1 147 ? -14.825 -1.685 10.332 1.00 91.31 147 ASP A N 1
ATOM 1173 C CA . ASP A 1 147 ? -13.455 -2.133 10.101 1.00 91.31 147 ASP A CA 1
ATOM 1174 C C . ASP A 1 147 ? -13.077 -3.215 11.114 1.00 91.31 147 ASP A C 1
ATOM 1176 O O . ASP A 1 147 ? -13.389 -3.133 12.305 1.00 91.31 147 ASP A O 1
ATOM 1180 N N . GLU A 1 148 ? -12.358 -4.239 10.656 1.00 94.00 148 GLU A N 1
ATOM 1181 C CA . GLU A 1 148 ? -11.813 -5.248 11.558 1.00 94.00 148 GLU A CA 1
ATOM 1182 C C . GLU A 1 148 ? -10.819 -4.607 12.537 1.00 94.00 148 GLU A C 1
ATOM 1184 O O . GLU A 1 148 ? -10.022 -3.746 12.171 1.00 94.00 148 GLU A O 1
ATOM 1189 N N . VAL A 1 149 ? -10.781 -5.080 13.783 1.00 94.69 149 VAL A N 1
ATOM 1190 C CA . VAL A 1 149 ? -9.982 -4.469 14.861 1.00 94.69 149 VAL A CA 1
ATOM 1191 C C . VAL A 1 149 ? -8.475 -4.458 14.577 1.00 94.69 149 VAL A C 1
ATOM 1193 O O . VAL A 1 149 ? -7.732 -3.631 15.105 1.00 94.69 149 VAL A O 1
ATOM 1196 N N . TRP A 1 150 ? -7.994 -5.337 13.693 1.00 93.56 150 TRP A N 1
ATOM 1197 C CA . TRP A 1 150 ? -6.608 -5.293 13.241 1.00 93.56 150 TRP A CA 1
ATOM 1198 C C . TRP A 1 150 ? -6.298 -4.099 12.338 1.00 93.56 150 TRP A C 1
ATOM 1200 O O . TRP A 1 150 ? -5.125 -3.863 12.081 1.00 93.56 150 TRP A O 1
ATOM 1210 N N . ARG A 1 151 ? -7.278 -3.326 11.862 1.00 91.62 151 ARG A N 1
ATOM 1211 C CA . ARG A 1 151 ? -7.063 -2.052 11.153 1.00 91.62 151 ARG A CA 1
ATOM 1212 C C . ARG A 1 151 ? -6.662 -0.911 12.089 1.00 91.62 151 ARG A C 1
ATOM 1214 O O . ARG A 1 151 ? -6.172 0.103 11.596 1.00 91.62 151 ARG A O 1
ATOM 1221 N N . LEU A 1 152 ? -6.753 -1.100 13.408 1.00 93.31 152 LEU A N 1
ATOM 1222 C CA . LEU A 1 152 ? -6.231 -0.154 14.392 1.00 93.31 152 LEU A CA 1
ATOM 1223 C C . LEU A 1 152 ? -4.700 -0.157 14.434 1.00 93.31 152 LEU A C 1
ATOM 1225 O O . LEU A 1 152 ? -4.027 -1.121 14.053 1.00 93.31 152 LEU A O 1
ATOM 1229 N N . GLU A 1 153 ? -4.125 0.943 14.911 1.00 92.00 153 GLU A N 1
ATOM 1230 C CA . GLU A 1 153 ? -2.676 1.036 15.083 1.00 92.00 153 GLU A CA 1
ATOM 1231 C C . GLU A 1 153 ? -2.207 0.043 16.150 1.00 92.00 153 GLU A C 1
ATOM 1233 O O . GLU A 1 153 ? -2.960 -0.320 17.043 1.00 92.00 153 GLU A O 1
ATOM 1238 N N . LYS A 1 154 ? -0.961 -0.433 16.038 1.00 94.06 154 LYS A N 1
ATOM 1239 C CA . LYS A 1 154 ? -0.326 -1.391 16.974 1.00 94.06 154 LYS A CA 1
ATOM 1240 C C . LYS A 1 154 ? -0.979 -2.777 17.078 1.00 94.06 154 LYS A C 1
ATOM 1242 O O . LYS A 1 154 ? -0.406 -3.662 17.707 1.00 94.06 154 LYS A O 1
ATOM 1247 N N . ILE A 1 155 ? -2.087 -3.020 16.380 1.00 92.94 155 ILE A N 1
ATOM 1248 C CA . ILE A 1 155 ? -2.711 -4.340 16.248 1.00 92.94 155 ILE A CA 1
ATOM 1249 C C . ILE A 1 155 ? -2.424 -4.878 14.841 1.00 92.94 155 ILE A C 1
ATOM 1251 O O . ILE A 1 155 ? -2.761 -4.251 13.846 1.00 92.94 155 ILE A O 1
ATOM 1255 N N . GLY A 1 156 ? -1.756 -6.026 14.720 1.00 90.31 156 GLY A N 1
ATOM 1256 C CA . GLY A 1 156 ? -1.491 -6.672 13.423 1.00 90.31 156 GLY A CA 1
ATOM 1257 C C . GLY A 1 156 ? -2.525 -7.752 13.094 1.00 90.31 156 GLY A C 1
ATOM 1258 O O . GLY A 1 156 ? -2.960 -8.447 14.009 1.00 90.31 156 GLY A O 1
ATOM 1259 N N . ARG A 1 157 ? -2.859 -7.954 11.807 1.00 88.25 157 ARG A N 1
ATOM 1260 C CA . ARG A 1 157 ? -3.863 -8.947 11.346 1.00 88.25 157 ARG A CA 1
ATOM 1261 C C . ARG A 1 157 ? -3.612 -10.369 11.843 1.00 88.25 157 ARG A C 1
ATOM 1263 O O . ARG A 1 157 ? -4.548 -11.082 12.159 1.00 88.25 157 ARG A O 1
ATOM 1270 N N . SER A 1 158 ? -2.350 -10.768 11.952 1.00 88.19 158 SER A N 1
ATOM 1271 C CA . SER A 1 158 ? -1.961 -12.086 12.479 1.00 88.19 158 SER A CA 1
ATOM 1272 C C . SER A 1 158 ? -1.286 -11.992 13.853 1.00 88.19 158 SER A C 1
ATOM 1274 O O . SER A 1 158 ? -0.677 -12.955 14.319 1.00 88.19 158 SER A O 1
ATOM 1276 N N . GLY A 1 159 ? -1.367 -10.822 14.494 1.00 91.62 159 GLY A N 1
ATOM 1277 C CA . GLY A 1 159 ? -0.699 -10.515 15.754 1.00 91.62 159 GLY A CA 1
ATOM 1278 C C . GLY A 1 159 ? -1.402 -11.106 16.975 1.00 91.62 159 GLY A C 1
ATOM 1279 O O . GLY A 1 159 ? -2.579 -11.467 16.942 1.00 91.62 159 GLY A O 1
ATOM 1280 N N . THR A 1 160 ? -0.678 -11.168 18.091 1.00 95.50 160 THR A N 1
ATOM 1281 C CA . THR A 1 160 ? -1.180 -11.720 19.358 1.00 95.50 160 THR A CA 1
ATOM 1282 C C . THR A 1 160 ? -2.383 -10.940 19.890 1.00 95.50 160 THR A C 1
ATOM 1284 O O . THR A 1 160 ? -3.369 -11.558 20.282 1.00 95.50 160 THR A O 1
ATOM 1287 N N . PHE A 1 161 ? -2.361 -9.603 19.840 1.00 96.44 161 PHE A N 1
ATOM 1288 C CA . PHE A 1 161 ? -3.491 -8.773 20.277 1.00 96.44 161 PHE A CA 1
ATOM 1289 C C . PHE A 1 161 ? -4.763 -9.045 19.480 1.00 96.44 161 PHE A C 1
ATOM 1291 O O . PHE A 1 161 ? -5.822 -9.205 20.077 1.00 96.44 161 PHE A O 1
ATOM 1298 N N . TYR A 1 162 ? -4.659 -9.178 18.154 1.00 96.38 162 TYR A N 1
ATOM 1299 C CA . TYR A 1 162 ? -5.811 -9.496 17.314 1.00 96.38 162 TYR A CA 1
ATOM 1300 C C . TYR A 1 162 ? -6.451 -10.829 17.716 1.00 96.38 162 TYR A C 1
ATOM 1302 O O . TYR A 1 162 ? -7.662 -10.899 17.914 1.00 96.38 162 TYR A O 1
ATOM 1310 N N . LYS A 1 163 ? -5.637 -11.872 17.929 1.00 96.94 163 LYS A N 1
ATOM 1311 C CA . LYS A 1 163 ? -6.125 -13.184 18.383 1.00 96.94 163 LYS A CA 1
ATOM 1312 C C . LYS A 1 163 ? -6.825 -13.103 19.745 1.00 96.94 163 LYS A C 1
ATOM 1314 O O . LYS A 1 163 ? -7.890 -13.683 19.915 1.00 96.94 163 LYS A O 1
ATOM 1319 N N . LYS A 1 164 ? -6.266 -12.359 20.708 1.00 97.12 164 LYS A N 1
ATOM 1320 C CA . LYS A 1 164 ? -6.875 -12.192 22.043 1.00 97.12 164 LYS A CA 1
ATOM 1321 C C . LYS A 1 164 ? -8.206 -11.432 21.994 1.00 97.12 164 LYS A C 1
ATOM 1323 O O . LYS A 1 164 ? -9.164 -11.832 22.653 1.00 97.12 164 LYS A O 1
ATOM 1328 N N . LEU A 1 165 ? -8.264 -10.353 21.212 1.00 97.38 165 LEU A N 1
ATOM 1329 C CA . LEU A 1 165 ? -9.470 -9.541 21.032 1.00 97.38 165 LEU A CA 1
ATOM 1330 C C . LEU A 1 165 ? -10.583 -10.353 20.367 1.00 97.38 165 LEU A C 1
ATOM 1332 O O . LEU A 1 165 ? -11.680 -10.444 20.912 1.00 97.38 165 LEU A O 1
ATOM 1336 N N . THR A 1 166 ? -10.276 -11.022 19.254 1.00 96.81 166 THR A N 1
ATOM 1337 C CA . THR A 1 166 ? -11.248 -11.849 18.523 1.00 96.81 166 THR A CA 1
ATOM 1338 C C . THR A 1 166 ? -11.748 -13.036 19.342 1.00 96.81 166 THR A C 1
ATOM 1340 O O . THR A 1 166 ? -12.949 -13.300 19.331 1.00 96.81 166 THR A O 1
ATOM 1343 N N . ALA A 1 167 ? -10.875 -13.696 20.114 1.00 96.38 167 ALA A N 1
ATOM 1344 C CA . ALA A 1 167 ? -11.273 -14.744 21.060 1.00 96.38 167 ALA A CA 1
ATOM 1345 C C . ALA A 1 167 ? -12.215 -14.225 22.162 1.00 96.38 167 ALA A C 1
ATOM 1347 O O . ALA A 1 167 ? -13.043 -14.973 22.668 1.00 96.38 167 ALA A O 1
ATOM 1348 N N . SER A 1 168 ? -12.126 -12.934 22.494 1.00 96.38 168 SER A N 1
ATOM 1349 C CA . SER A 1 168 ? -13.018 -12.254 23.443 1.00 96.38 168 SER A CA 1
ATOM 1350 C C . SER A 1 168 ? -14.249 -11.624 22.771 1.00 96.38 168 SER A C 1
ATOM 1352 O O . SER A 1 168 ? -14.951 -10.837 23.399 1.00 96.38 168 SER A O 1
ATOM 1354 N N . GLY A 1 169 ? -14.502 -11.925 21.491 1.00 96.19 169 GLY A N 1
ATOM 1355 C CA . GLY A 1 169 ? -15.639 -11.404 20.726 1.00 96.19 169 GLY A CA 1
ATOM 1356 C C . GLY A 1 169 ? -15.459 -9.992 20.158 1.00 96.19 169 GLY A C 1
ATOM 1357 O O . GLY A 1 169 ? -16.370 -9.489 19.511 1.00 96.19 169 GLY A O 1
ATOM 1358 N N . ILE A 1 170 ? -14.296 -9.362 20.342 1.00 97.56 170 ILE A N 1
ATOM 1359 C CA . ILE A 1 170 ? -14.002 -8.009 19.854 1.00 97.56 170 ILE A CA 1
ATOM 1360 C C . ILE A 1 170 ? -13.420 -8.125 18.446 1.00 97.56 170 ILE A C 1
ATOM 1362 O O . ILE A 1 170 ? -12.223 -8.376 18.279 1.00 97.56 170 ILE A O 1
ATOM 1366 N N . LYS A 1 171 ? -14.278 -8.001 17.430 1.00 97.06 171 LYS A N 1
ATOM 1367 C CA . LYS A 1 171 ? -13.899 -8.228 16.026 1.00 97.06 171 LYS A CA 1
ATOM 1368 C C . LYS A 1 171 ? -13.770 -6.934 15.237 1.00 97.06 171 LYS A C 1
ATOM 1370 O O . LYS A 1 171 ? -12.908 -6.856 14.365 1.00 97.06 171 LYS A O 1
ATOM 1375 N N . THR A 1 172 ? -14.580 -5.931 15.561 1.00 96.88 172 THR A N 1
ATOM 1376 C CA . THR A 1 172 ? -14.639 -4.654 14.838 1.00 96.88 172 THR A CA 1
ATOM 1377 C C . THR A 1 172 ? -14.078 -3.485 15.651 1.00 96.88 172 THR A C 1
ATOM 1379 O O . THR A 1 172 ? -13.922 -3.574 16.875 1.00 96.88 172 THR A O 1
ATOM 1382 N N . VAL A 1 173 ? -13.791 -2.364 14.984 1.00 95.38 173 VAL A N 1
ATOM 1383 C CA . VAL A 1 173 ? -13.450 -1.088 15.635 1.00 95.38 173 VAL A CA 1
ATOM 1384 C C . VAL A 1 173 ? -14.589 -0.632 16.550 1.00 95.38 173 VAL A C 1
ATOM 1386 O O . VAL A 1 173 ? -14.325 -0.161 17.659 1.00 95.38 173 VAL A O 1
ATOM 1389 N N . GLN A 1 174 ? -15.849 -0.836 16.151 1.00 95.06 174 GLN A N 1
ATOM 1390 C CA . GLN A 1 174 ? -17.004 -0.549 16.998 1.00 95.06 174 GLN A CA 1
ATOM 1391 C C . GLN A 1 174 ? -16.995 -1.370 18.291 1.00 95.06 174 GLN A C 1
ATOM 1393 O O . GLN A 1 174 ? -17.189 -0.798 19.363 1.00 95.06 174 GLN A O 1
ATOM 1398 N N . ASP A 1 175 ? -16.763 -2.683 18.218 1.00 96.38 175 ASP A N 1
ATOM 1399 C CA . ASP A 1 175 ? -16.706 -3.542 19.410 1.00 96.38 175 ASP A CA 1
ATOM 1400 C C . ASP A 1 175 ? -15.589 -3.096 20.354 1.00 96.38 175 ASP A C 1
ATOM 1402 O O . ASP A 1 175 ? -15.778 -3.033 21.570 1.00 96.38 175 ASP A O 1
ATOM 1406 N N . PHE A 1 176 ? -14.432 -2.742 19.788 1.00 96.88 176 PHE A N 1
ATOM 1407 C CA . PHE A 1 176 ? -13.286 -2.260 20.549 1.00 96.88 176 PHE A CA 1
ATOM 1408 C C . PHE A 1 176 ? -13.604 -0.947 21.274 1.00 96.88 176 PHE A C 1
ATOM 1410 O O . PHE A 1 176 ? -13.359 -0.831 22.476 1.00 96.88 176 PHE A O 1
ATOM 1417 N N . LEU A 1 177 ? -14.202 0.022 20.573 1.00 95.31 177 LEU A N 1
ATOM 1418 C CA . LEU A 1 177 ? -14.601 1.304 21.155 1.00 95.31 177 LEU A CA 1
ATOM 1419 C C . LEU A 1 177 ? -15.694 1.139 22.217 1.00 95.31 177 LEU A C 1
ATOM 1421 O O . LEU A 1 177 ? -15.565 1.722 23.294 1.00 95.31 177 LEU A O 1
ATOM 1425 N N . LYS A 1 178 ? -16.708 0.297 21.970 1.00 94.56 178 LYS A N 1
ATOM 1426 C CA . LYS A 1 178 ? -17.720 -0.065 22.977 1.00 94.56 178 LYS A CA 1
ATOM 1427 C C . LYS A 1 178 ? -17.064 -0.606 24.237 1.00 94.56 178 LYS A C 1
ATOM 1429 O O . LYS A 1 178 ? -17.331 -0.112 25.328 1.00 94.56 178 LYS A O 1
ATOM 1434 N N . MET A 1 179 ? -16.162 -1.576 24.093 1.00 96.00 179 MET A N 1
ATOM 1435 C CA . MET A 1 179 ? -15.452 -2.143 25.237 1.00 96.00 179 MET A CA 1
ATOM 1436 C C . MET A 1 179 ? -14.605 -1.105 25.976 1.00 96.00 179 MET A C 1
ATOM 1438 O O . MET A 1 179 ? -14.549 -1.125 27.204 1.00 96.00 179 MET A O 1
ATOM 1442 N N . SER A 1 180 ? -13.972 -0.182 25.250 1.00 94.75 180 SER A N 1
ATOM 1443 C CA . SER A 1 180 ? -13.166 0.880 25.860 1.00 94.75 180 SER A CA 1
ATOM 1444 C C . SER A 1 180 ? -13.979 1.847 26.728 1.00 94.75 180 SER A C 1
ATOM 1446 O O . SER A 1 180 ? -13.405 2.484 27.604 1.00 94.75 180 SER A O 1
ATOM 1448 N N . ILE A 1 181 ? -15.294 1.940 26.503 1.00 91.81 181 ILE A N 1
ATOM 1449 C CA . ILE A 1 181 ? -16.211 2.776 27.285 1.00 91.81 181 ILE A CA 1
ATOM 1450 C C . ILE A 1 181 ? -16.875 1.973 28.401 1.00 91.81 181 ILE A C 1
ATOM 1452 O O . ILE A 1 181 ? -16.941 2.443 29.531 1.00 91.81 181 ILE A O 1
ATOM 1456 N N . VAL A 1 182 ? -17.378 0.776 28.090 1.00 91.25 182 VAL A N 1
ATOM 1457 C CA . VAL A 1 182 ? -18.238 0.021 29.011 1.00 91.25 182 VAL A CA 1
ATOM 1458 C C . VAL A 1 182 ? -17.434 -0.727 30.078 1.00 91.25 182 VAL A C 1
ATOM 1460 O O . VAL A 1 182 ? -17.821 -0.712 31.241 1.00 91.25 182 VAL A O 1
ATOM 1463 N N . GLU A 1 183 ? -16.312 -1.368 29.726 1.00 93.44 183 GLU A N 1
ATOM 1464 C CA . GLU A 1 183 ? -15.454 -2.054 30.713 1.00 93.44 183 GLU A CA 1
ATOM 1465 C C . GLU A 1 183 ? -13.943 -1.887 30.381 1.00 93.44 183 GLU A C 1
ATOM 1467 O O . GLU A 1 183 ? -13.246 -2.864 30.069 1.00 93.44 183 GLU A O 1
ATOM 1472 N N . PRO A 1 184 ? -13.377 -0.665 30.451 1.00 92.81 184 PRO A N 1
ATOM 1473 C CA . PRO A 1 184 ? -11.997 -0.382 30.027 1.00 92.81 184 PRO A CA 1
ATOM 1474 C C . PRO A 1 184 ? -10.946 -1.295 30.679 1.00 92.81 184 PRO A C 1
ATOM 1476 O O . PRO A 1 184 ? -10.009 -1.749 30.017 1.00 92.81 184 PRO A O 1
ATOM 1479 N N . GLN A 1 185 ? -11.130 -1.642 31.957 1.00 93.44 185 GLN A N 1
ATOM 1480 C CA . GLN A 1 185 ? -10.209 -2.510 32.700 1.00 93.44 185 GLN A CA 1
ATOM 1481 C C . GLN A 1 185 ? -10.188 -3.951 32.169 1.00 93.44 185 GLN A C 1
ATOM 1483 O O . GLN A 1 185 ? -9.137 -4.592 32.100 1.00 93.44 185 GLN A O 1
ATOM 1488 N N . LYS A 1 186 ? -11.335 -4.473 31.720 1.00 95.50 186 LYS A N 1
ATOM 1489 C CA . LYS A 1 186 ? -11.414 -5.801 31.098 1.00 95.50 186 LYS A CA 1
ATOM 1490 C C . LYS A 1 186 ? -10.742 -5.802 29.731 1.00 95.50 186 LYS A C 1
ATOM 1492 O O . LYS A 1 186 ? -10.010 -6.744 29.434 1.00 95.50 186 LYS A O 1
ATOM 1497 N N . LEU A 1 187 ? -10.919 -4.741 28.938 1.00 96.38 187 LEU A N 1
ATOM 1498 C CA . LEU A 1 187 ? -10.207 -4.584 27.667 1.00 96.38 187 LEU A CA 1
ATOM 1499 C C . LEU A 1 187 ? -8.684 -4.561 27.878 1.00 96.38 187 LEU A C 1
ATOM 1501 O O . LEU A 1 187 ? -7.955 -5.283 27.195 1.00 96.38 187 LEU A O 1
ATOM 1505 N N . ARG A 1 188 ? -8.207 -3.808 28.879 1.00 95.31 188 ARG A N 1
ATOM 1506 C CA . ARG A 1 188 ? -6.793 -3.801 29.290 1.00 95.31 188 ARG A CA 1
ATOM 1507 C C . ARG A 1 188 ? -6.301 -5.192 29.680 1.00 95.31 188 ARG A C 1
ATOM 1509 O O . ARG A 1 188 ? -5.246 -5.616 29.211 1.00 95.31 188 ARG A O 1
ATOM 1516 N N . ARG A 1 189 ? -7.081 -5.938 30.467 1.00 95.94 189 ARG A N 1
ATOM 1517 C CA . ARG A 1 189 ? -6.745 -7.313 30.870 1.00 95.94 189 ARG A CA 1
ATOM 1518 C C . ARG A 1 189 ? -6.670 -8.277 29.683 1.00 95.94 189 ARG A C 1
ATOM 1520 O O . ARG A 1 189 ? -5.762 -9.103 29.649 1.00 95.94 189 ARG A O 1
ATOM 1527 N N . ILE A 1 190 ? -7.576 -8.162 28.706 1.00 95.88 190 ILE A N 1
ATOM 1528 C CA . ILE A 1 190 ? -7.559 -8.981 27.478 1.00 95.88 190 ILE A CA 1
ATOM 1529 C C . ILE A 1 190 ? -6.257 -8.759 26.704 1.00 95.88 190 ILE A C 1
ATOM 1531 O O . ILE A 1 190 ? -5.609 -9.717 26.286 1.00 95.88 190 ILE A O 1
ATOM 1535 N N . LEU A 1 191 ? -5.842 -7.504 26.521 1.00 94.75 191 LEU A N 1
ATOM 1536 C CA . LEU A 1 191 ? -4.595 -7.185 25.819 1.00 94.75 191 LEU A CA 1
ATOM 1537 C C . LEU A 1 191 ? -3.363 -7.632 26.626 1.00 94.75 191 LEU A C 1
ATOM 1539 O O . LEU A 1 191 ? -2.426 -8.226 26.072 1.00 94.75 191 LEU A O 1
ATOM 1543 N N . GLY A 1 192 ? -3.430 -7.459 27.946 1.00 93.19 192 GLY A N 1
ATOM 1544 C CA . GLY A 1 192 ? -2.417 -7.870 28.909 1.00 93.19 192 GLY A CA 1
ATOM 1545 C C . GLY A 1 192 ? -1.156 -7.006 28.863 1.00 93.19 192 GLY A C 1
ATOM 1546 O O . GLY A 1 192 ? -1.080 -6.008 28.148 1.00 93.19 192 GLY A O 1
ATOM 1547 N N . THR A 1 193 ? -0.131 -7.431 29.601 1.00 89.75 193 THR A N 1
ATOM 1548 C CA . THR A 1 193 ? 1.133 -6.692 29.797 1.00 89.75 193 THR A CA 1
ATOM 1549 C C . THR A 1 193 ? 1.937 -6.445 28.521 1.00 89.75 193 THR A C 1
ATOM 1551 O O . THR A 1 193 ? 2.759 -5.536 28.483 1.00 89.75 193 THR A O 1
ATOM 1554 N N . GLY A 1 194 ? 1.693 -7.215 27.455 1.00 88.75 194 GLY A N 1
ATOM 1555 C CA . GLY A 1 194 ? 2.326 -6.981 26.155 1.00 88.75 194 GLY A CA 1
ATOM 1556 C C . GLY A 1 194 ? 1.942 -5.635 25.532 1.00 88.75 194 GLY A C 1
ATOM 1557 O O . GLY A 1 194 ? 2.698 -5.103 24.723 1.00 88.75 194 GLY A O 1
ATOM 1558 N N . MET A 1 195 ? 0.785 -5.074 25.895 1.00 93.94 195 MET A N 1
ATOM 1559 C CA . MET A 1 195 ? 0.322 -3.775 25.414 1.00 93.94 195 MET A CA 1
ATOM 1560 C C . MET A 1 195 ? 0.867 -2.664 26.318 1.00 93.94 195 MET A C 1
ATOM 1562 O O . MET A 1 195 ? 0.273 -2.344 27.344 1.00 93.94 195 MET A O 1
ATOM 1566 N N . SER A 1 196 ? 2.000 -2.070 25.941 1.00 94.38 196 SER A N 1
ATOM 1567 C CA . SER A 1 196 ? 2.547 -0.919 26.665 1.00 94.38 196 SER A CA 1
ATOM 1568 C C . SER A 1 196 ? 1.610 0.289 26.610 1.00 94.38 196 SER A C 1
ATOM 1570 O O . SER A 1 196 ? 0.811 0.430 25.682 1.00 94.38 196 SER A O 1
ATOM 1572 N N . GLU A 1 197 ? 1.767 1.209 27.562 1.00 93.69 197 GLU A N 1
ATOM 1573 C CA . GLU A 1 197 ? 0.934 2.413 27.656 1.00 93.69 197 GLU A CA 1
ATOM 1574 C C . GLU A 1 197 ? 0.982 3.261 26.379 1.00 93.69 197 GLU A C 1
ATOM 1576 O O . GLU A 1 197 ? -0.042 3.665 25.838 1.00 93.69 197 GLU A O 1
ATOM 1581 N N . LYS A 1 198 ? 2.176 3.419 25.796 1.00 94.75 198 LYS A N 1
ATOM 1582 C CA . LYS A 1 198 ? 2.356 4.127 24.521 1.00 94.75 198 LYS A CA 1
ATOM 1583 C C . LYS A 1 198 ? 1.609 3.453 23.366 1.00 94.75 198 LYS A C 1
ATOM 1585 O O . LYS A 1 198 ? 1.099 4.138 22.481 1.00 94.75 198 LYS A O 1
ATOM 1590 N N . MET A 1 199 ? 1.578 2.118 23.330 1.00 95.06 199 MET A N 1
ATOM 1591 C CA . MET A 1 199 ? 0.842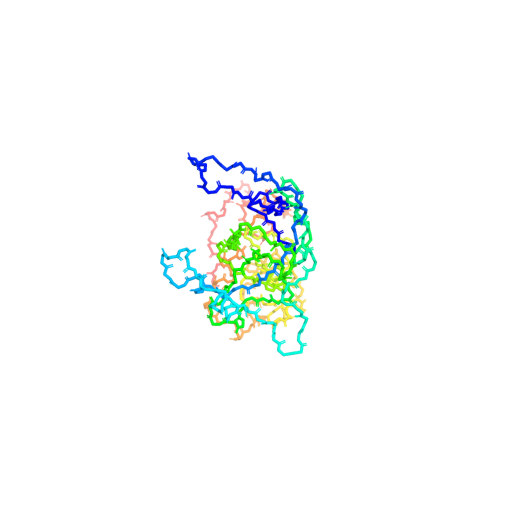 1.391 22.293 1.00 95.06 199 MET A CA 1
ATOM 1592 C C . MET A 1 199 ? -0.663 1.510 22.496 1.00 95.06 199 MET A C 1
ATOM 1594 O O . MET A 1 199 ? -1.390 1.699 21.521 1.00 95.06 199 MET A O 1
ATOM 1598 N N . TRP A 1 200 ? -1.118 1.429 23.745 1.00 95.25 200 TRP A N 1
ATOM 1599 C CA . TRP A 1 200 ? -2.513 1.636 24.107 1.00 95.25 200 TRP A CA 1
ATOM 1600 C C . TRP A 1 200 ? -3.014 3.014 23.674 1.00 95.25 200 TRP A C 1
ATOM 1602 O O . TRP A 1 200 ? -3.990 3.088 22.929 1.00 95.25 200 TRP A O 1
ATOM 1612 N N . GLU A 1 201 ? -2.308 4.079 24.054 1.00 94.38 201 GLU A N 1
ATOM 1613 C CA . GLU A 1 201 ? -2.695 5.451 23.722 1.00 94.38 201 GLU A CA 1
ATOM 1614 C C . GLU A 1 201 ? -2.768 5.677 22.210 1.00 94.38 201 GLU A C 1
ATOM 1616 O O . GLU A 1 201 ? -3.749 6.225 21.709 1.00 94.38 201 GLU A O 1
ATOM 1621 N N . ALA A 1 202 ? -1.788 5.175 21.451 1.00 94.38 202 ALA A N 1
ATOM 1622 C CA . ALA A 1 202 ? -1.828 5.234 19.989 1.00 94.38 202 ALA A CA 1
ATOM 1623 C C . ALA A 1 202 ? -3.055 4.500 19.413 1.00 94.38 202 ALA A C 1
ATOM 1625 O O . ALA A 1 202 ? -3.742 5.019 18.534 1.00 94.38 202 ALA A O 1
ATOM 1626 N N . THR A 1 203 ? -3.372 3.319 19.950 1.00 94.94 203 THR A N 1
ATOM 1627 C CA . THR A 1 203 ? -4.507 2.498 19.500 1.00 94.94 203 THR A CA 1
ATOM 1628 C C . THR A 1 203 ? -5.841 3.188 19.777 1.00 94.94 203 THR A C 1
ATOM 1630 O O . THR A 1 203 ? -6.674 3.289 18.878 1.00 94.94 203 THR A O 1
ATOM 1633 N N . ILE A 1 204 ? -6.040 3.700 20.997 1.00 93.88 204 ILE A N 1
ATOM 1634 C CA . ILE A 1 204 ? -7.267 4.403 21.397 1.00 93.88 204 ILE A CA 1
ATOM 1635 C C . ILE A 1 204 ? -7.418 5.709 20.626 1.00 93.88 204 ILE A C 1
ATOM 1637 O O . ILE A 1 204 ? -8.501 5.989 20.112 1.00 93.88 204 ILE A O 1
ATOM 1641 N N . LYS A 1 205 ? -6.342 6.494 20.504 1.00 93.38 205 LYS A N 1
ATOM 1642 C CA . LYS A 1 205 ? -6.349 7.737 19.729 1.00 93.38 205 LYS A CA 1
ATOM 1643 C C . LYS A 1 205 ? -6.765 7.473 18.287 1.00 93.38 205 LYS A C 1
ATOM 1645 O O . LYS A 1 205 ? -7.647 8.163 17.787 1.00 93.38 205 LYS A O 1
ATOM 1650 N N . HIS A 1 206 ? -6.182 6.462 17.646 1.00 92.94 206 HIS A N 1
ATOM 1651 C CA . HIS A 1 206 ? -6.526 6.103 16.276 1.00 92.94 206 HIS A CA 1
ATOM 1652 C C . HIS A 1 206 ? -7.973 5.595 16.161 1.00 92.94 206 HIS A C 1
ATOM 1654 O O . HIS A 1 206 ? -8.715 6.078 15.310 1.00 92.94 206 HIS A O 1
ATOM 1660 N N . ALA A 1 207 ? -8.428 4.719 17.062 1.00 92.88 207 ALA A N 1
ATOM 1661 C CA . ALA A 1 207 ? -9.815 4.249 17.079 1.00 92.88 207 ALA A CA 1
ATOM 1662 C C . ALA A 1 207 ? -10.822 5.405 17.227 1.00 92.88 207 ALA A C 1
ATOM 1664 O O . ALA A 1 207 ? -11.862 5.413 16.580 1.00 92.88 207 ALA A O 1
ATOM 1665 N N . ARG A 1 208 ? -10.501 6.429 18.028 1.00 89.81 208 ARG A N 1
ATOM 1666 C CA . ARG A 1 208 ? -11.355 7.615 18.221 1.00 89.81 208 ARG A CA 1
ATOM 1667 C C . ARG A 1 208 ? -11.441 8.539 17.003 1.00 89.81 208 ARG A C 1
ATOM 1669 O O . ARG A 1 208 ? -12.328 9.383 16.976 1.00 89.81 208 ARG A O 1
ATOM 1676 N N . THR A 1 209 ? -10.583 8.370 15.994 1.00 88.81 209 THR A N 1
ATOM 1677 C CA . THR A 1 209 ? -10.737 9.058 14.695 1.00 88.81 209 THR A CA 1
ATOM 1678 C C . THR A 1 209 ? -11.837 8.446 13.820 1.00 88.81 209 THR A C 1
ATOM 1680 O O . THR A 1 209 ? -12.125 8.970 12.746 1.00 88.81 209 THR A O 1
ATOM 1683 N N . CYS A 1 210 ? -12.443 7.338 14.262 1.00 88.38 210 CYS A N 1
ATOM 1684 C CA . CYS A 1 210 ? -13.505 6.649 13.547 1.00 88.38 210 CYS A CA 1
ATOM 1685 C C . CYS A 1 210 ? -14.704 7.564 13.276 1.00 88.38 210 CYS A C 1
ATOM 1687 O O . CYS A 1 210 ? -15.203 8.240 14.179 1.00 88.38 210 CYS A O 1
ATOM 1689 N N . ILE A 1 211 ? -15.229 7.517 12.051 1.00 84.62 211 ILE A N 1
ATOM 1690 C CA . ILE A 1 211 ? -16.482 8.195 11.711 1.00 84.62 211 ILE A CA 1
ATOM 1691 C C . ILE A 1 211 ? -17.638 7.380 12.299 1.00 84.62 211 ILE A C 1
ATOM 1693 O O . ILE A 1 211 ? -17.931 6.281 11.841 1.00 84.62 211 ILE A O 1
ATOM 1697 N N . MET A 1 212 ? -18.300 7.913 13.328 1.00 82.81 212 MET A N 1
ATOM 1698 C CA . MET A 1 212 ? -19.362 7.197 14.058 1.00 82.81 212 MET A CA 1
ATOM 1699 C C . MET A 1 212 ? -20.762 7.393 13.451 1.00 82.81 212 MET A C 1
ATOM 1701 O O . MET A 1 212 ? -21.710 6.707 13.835 1.00 82.81 212 MET A O 1
ATOM 1705 N N . GLY A 1 213 ? -20.903 8.312 12.490 1.00 81.69 213 GLY A N 1
ATOM 1706 C CA . GLY A 1 213 ? -22.195 8.702 11.924 1.00 81.69 213 GLY A CA 1
ATOM 1707 C C . GLY A 1 213 ? -23.157 9.282 12.972 1.00 81.69 213 GLY A C 1
ATOM 1708 O O . GLY A 1 213 ? -22.761 9.635 14.079 1.00 81.69 213 GLY A O 1
ATOM 1709 N N . ASN A 1 214 ? -24.445 9.353 12.620 1.00 84.88 214 ASN A N 1
ATOM 1710 C CA . ASN A 1 214 ? -25.483 10.006 13.438 1.00 84.88 214 ASN A CA 1
ATOM 1711 C C . ASN A 1 214 ? -26.457 9.014 14.099 1.00 84.88 214 ASN A C 1
ATOM 1713 O O . ASN A 1 214 ? -27.532 9.399 14.557 1.00 84.88 214 ASN A O 1
ATOM 1717 N N . LYS A 1 215 ? -26.120 7.717 14.116 1.00 88.44 215 LYS A N 1
ATOM 1718 C CA . LYS A 1 215 ? -26.982 6.689 14.713 1.00 88.44 215 LYS A CA 1
ATOM 1719 C C . LYS A 1 215 ? -26.985 6.832 16.236 1.00 88.44 215 LYS A C 1
ATOM 1721 O O . LYS A 1 215 ? -25.926 6.871 16.855 1.00 88.44 215 LYS A O 1
ATOM 1726 N N . LEU A 1 216 ? -28.172 6.846 16.836 1.00 90.75 216 LEU A N 1
ATOM 1727 C CA . LEU A 1 216 ? -28.359 6.856 18.287 1.00 90.75 216 LEU A CA 1
ATOM 1728 C C . LEU A 1 216 ? -29.190 5.651 18.720 1.00 90.75 216 LEU A C 1
ATOM 1730 O O . LEU A 1 216 ? -30.131 5.253 18.037 1.00 90.75 216 LEU A O 1
ATOM 1734 N N . TYR A 1 217 ? -28.854 5.105 19.881 1.00 90.69 217 TYR A N 1
ATOM 1735 C CA . TYR A 1 217 ? -29.579 4.026 20.540 1.00 90.69 217 TYR A CA 1
ATOM 1736 C C . TYR A 1 217 ? -30.318 4.595 21.746 1.00 90.69 217 TYR A C 1
ATOM 1738 O O . TYR A 1 217 ? -29.792 5.462 22.442 1.00 90.69 217 TYR A O 1
ATOM 1746 N N . ILE A 1 218 ? -31.537 4.117 21.991 1.00 93.06 218 ILE A N 1
ATOM 1747 C CA . ILE A 1 218 ? -32.385 4.596 23.084 1.00 93.06 218 ILE A CA 1
ATOM 1748 C C . ILE A 1 218 ? -32.649 3.439 24.037 1.00 93.06 218 ILE A C 1
ATOM 1750 O O . ILE A 1 218 ? -33.250 2.439 23.648 1.00 93.06 218 ILE A O 1
ATOM 1754 N N . PHE A 1 219 ? -32.246 3.603 25.291 1.00 92.19 219 PHE A N 1
ATOM 1755 C CA . PHE A 1 219 ? -32.626 2.719 26.384 1.00 92.19 219 PHE A CA 1
ATOM 1756 C C . PHE A 1 219 ? -33.721 3.387 27.218 1.00 92.19 219 PHE A C 1
ATOM 1758 O O . PHE A 1 219 ? -33.571 4.540 27.625 1.00 92.19 219 PHE A O 1
ATOM 1765 N N . ARG A 1 220 ? -34.826 2.674 27.460 1.00 93.88 220 ARG A N 1
ATOM 1766 C CA . ARG A 1 220 ? -35.951 3.148 28.277 1.00 93.88 220 ARG A CA 1
ATOM 1767 C C . ARG A 1 220 ? -36.033 2.324 29.556 1.00 93.88 220 ARG A C 1
ATOM 1769 O O . ARG A 1 220 ? -36.281 1.124 29.494 1.00 93.88 220 ARG A O 1
ATOM 1776 N N . GLY A 1 221 ? -35.820 2.981 30.689 1.00 89.56 221 GLY A N 1
ATOM 1777 C CA . GLY A 1 221 ? -36.091 2.458 32.022 1.00 89.56 221 GLY A CA 1
ATOM 1778 C C . GLY A 1 221 ? -37.380 3.052 32.608 1.00 89.56 221 GLY A C 1
ATOM 1779 O O . GLY A 1 221 ? -37.984 3.928 31.989 1.00 89.56 221 GLY A O 1
ATOM 1780 N N . PRO A 1 222 ? -37.790 2.623 33.815 1.00 88.25 222 PRO A N 1
ATOM 1781 C CA . PRO A 1 222 ? -39.049 3.047 34.436 1.00 88.25 222 PRO A CA 1
ATOM 1782 C C . PRO A 1 222 ? -39.215 4.570 34.559 1.00 88.25 222 PRO A C 1
ATOM 1784 O O . PRO A 1 222 ? -40.279 5.087 34.249 1.00 88.25 222 PRO A O 1
ATOM 1787 N N . ASN A 1 223 ? -38.147 5.285 34.935 1.00 90.69 223 ASN A N 1
ATOM 1788 C CA . ASN A 1 223 ? -38.130 6.750 35.068 1.00 90.69 223 ASN A CA 1
ATOM 1789 C C . ASN A 1 223 ? -36.957 7.396 34.312 1.00 90.69 223 ASN A C 1
ATOM 1791 O O . ASN A 1 223 ? -36.518 8.499 34.654 1.00 90.69 223 ASN A O 1
ATOM 1795 N N . SER A 1 224 ? -36.399 6.694 33.319 1.00 92.25 224 SER A N 1
ATOM 1796 C CA . SER A 1 224 ? -35.227 7.175 32.594 1.00 92.25 224 SER A CA 1
ATOM 1797 C C . SER A 1 224 ? -35.241 6.851 31.103 1.00 92.25 224 SER A C 1
ATOM 1799 O O . SER A 1 224 ? -35.689 5.792 30.670 1.00 92.25 224 SER A O 1
ATOM 1801 N N . ILE A 1 225 ? -34.713 7.773 30.302 1.00 93.69 225 ILE A N 1
ATOM 1802 C CA . ILE A 1 225 ? -34.464 7.586 28.872 1.00 93.69 225 ILE A CA 1
ATOM 1803 C C . ILE A 1 225 ? -33.012 7.960 28.606 1.00 93.69 225 ILE A C 1
ATOM 1805 O O . ILE A 1 225 ? -32.624 9.107 28.804 1.00 93.69 225 ILE A O 1
ATOM 1809 N N . ILE A 1 226 ? -32.205 7.008 28.147 1.00 93.38 226 ILE A N 1
ATOM 1810 C CA . ILE A 1 226 ? -30.780 7.213 27.869 1.00 93.38 226 ILE A CA 1
ATOM 1811 C C . ILE A 1 226 ? -30.551 7.105 26.363 1.00 93.38 226 ILE A C 1
ATOM 1813 O O . ILE A 1 226 ? -30.944 6.125 25.734 1.00 93.38 226 ILE A O 1
ATOM 1817 N N . PHE A 1 227 ? -29.900 8.114 25.796 1.00 92.81 227 PHE A N 1
ATOM 1818 C CA . PHE A 1 227 ? -29.459 8.176 24.409 1.00 92.81 227 PHE A CA 1
ATOM 1819 C C . PHE A 1 227 ? -27.966 7.868 24.356 1.00 92.81 227 PHE A C 1
ATOM 1821 O O . PHE A 1 227 ? -27.159 8.575 24.965 1.00 92.81 227 PHE A O 1
ATOM 1828 N N . LEU A 1 228 ? -27.606 6.830 23.612 1.00 92.44 228 LEU A N 1
ATOM 1829 C CA . LEU A 1 228 ? -26.238 6.360 23.441 1.00 92.44 228 LEU A CA 1
ATOM 1830 C C . LEU A 1 228 ? -25.803 6.527 21.984 1.00 92.44 228 LEU A C 1
ATOM 1832 O O . LEU A 1 228 ? -26.600 6.314 21.069 1.00 92.44 228 LEU A O 1
ATOM 1836 N N . ASN A 1 229 ? -24.535 6.855 21.756 1.00 91.50 229 ASN A N 1
ATOM 1837 C CA . ASN A 1 229 ? -23.938 6.758 20.423 1.00 91.50 229 ASN A CA 1
ATOM 1838 C C . ASN A 1 229 ? -23.570 5.287 20.093 1.00 91.50 229 ASN A C 1
ATOM 1840 O O . ASN A 1 229 ? -23.717 4.400 20.942 1.00 91.50 229 ASN A O 1
ATOM 1844 N N . PRO A 1 230 ? -23.068 4.982 18.880 1.00 92.06 230 PRO A N 1
ATOM 1845 C CA . PRO A 1 230 ? -22.766 3.608 18.473 1.00 92.06 230 PRO A CA 1
ATOM 1846 C C . PRO A 1 230 ? -21.668 2.903 19.262 1.00 92.06 230 PRO A C 1
ATOM 1848 O O . PRO A 1 230 ? -21.518 1.691 19.106 1.00 92.06 230 PRO A O 1
ATOM 1851 N N . ILE A 1 231 ? -20.934 3.627 20.105 1.00 91.62 231 ILE A N 1
ATOM 1852 C CA . ILE A 1 231 ? -19.893 3.088 20.982 1.00 91.62 231 ILE A CA 1
ATOM 1853 C C . ILE A 1 231 ? -20.344 3.035 22.450 1.00 91.62 231 ILE A C 1
ATOM 1855 O O . ILE A 1 231 ? -19.523 2.876 23.344 1.00 91.62 231 ILE A O 1
ATOM 1859 N N . CYS A 1 232 ? -21.653 3.138 22.704 1.00 90.56 232 CYS A N 1
ATOM 1860 C CA . CYS A 1 232 ? -22.262 3.119 24.038 1.00 90.56 232 CYS A CA 1
ATOM 1861 C C . CYS A 1 232 ? -21.864 4.297 24.944 1.00 90.56 232 CYS A C 1
ATOM 1863 O O . CYS A 1 232 ? -22.058 4.232 26.156 1.00 90.56 232 CYS A O 1
ATOM 1865 N N . GLN A 1 233 ? -21.358 5.396 24.383 1.00 89.88 233 GLN A N 1
ATOM 1866 C CA . GLN A 1 233 ? -21.175 6.631 25.138 1.00 89.88 233 GLN A CA 1
ATOM 1867 C C . GLN A 1 233 ? -22.529 7.315 25.326 1.00 89.88 233 GLN A C 1
ATOM 1869 O O . GLN A 1 233 ? -23.287 7.473 24.365 1.00 89.88 233 GLN A O 1
ATOM 1874 N N . VAL A 1 234 ? -22.818 7.763 26.548 1.00 90.62 234 VAL A N 1
ATOM 1875 C CA . VAL A 1 234 ? -24.024 8.543 26.839 1.00 90.62 234 VAL A CA 1
ATOM 1876 C C . VAL A 1 234 ? -23.926 9.903 26.166 1.00 90.62 234 VAL A C 1
ATOM 1878 O O . VAL A 1 234 ? -23.004 10.659 26.449 1.00 90.62 234 VAL A O 1
ATOM 1881 N N . VAL A 1 235 ? -24.885 10.210 25.294 1.00 90.38 235 VAL A N 1
ATOM 1882 C CA . VAL A 1 235 ? -25.059 11.515 24.631 1.00 90.38 235 VAL A CA 1
ATOM 1883 C C . VAL A 1 235 ? -26.000 12.401 25.451 1.00 90.38 235 VAL A C 1
ATOM 1885 O O . VAL A 1 235 ? -25.760 13.591 25.649 1.00 90.38 235 VAL A O 1
ATOM 1888 N N . ARG A 1 236 ? -27.091 11.803 25.940 1.00 91.44 236 ARG A N 1
ATOM 1889 C CA . ARG A 1 236 ? -28.129 12.473 26.726 1.00 91.44 236 ARG A CA 1
ATOM 1890 C C . ARG A 1 236 ? -28.824 11.463 27.627 1.00 91.44 236 ARG A C 1
ATOM 1892 O O . ARG A 1 236 ? -29.094 10.351 27.189 1.00 91.44 236 ARG A O 1
ATOM 1899 N N . ALA A 1 237 ? -29.182 11.859 28.837 1.00 92.56 237 ALA A N 1
ATOM 1900 C CA . ALA A 1 237 ? -30.056 11.089 29.710 1.00 92.56 237 ALA A CA 1
ATOM 1901 C C . ALA A 1 237 ? -31.187 11.981 30.223 1.00 92.56 237 ALA A C 1
ATOM 1903 O O . ALA A 1 237 ? -30.947 13.112 30.625 1.00 92.56 237 ALA A O 1
ATOM 1904 N N . THR A 1 238 ? -32.413 11.478 30.222 1.00 92.44 238 THR A N 1
ATOM 1905 C CA . THR A 1 238 ? -33.549 12.100 30.899 1.00 92.44 238 THR A CA 1
ATOM 1906 C C . THR A 1 238 ? -33.900 11.225 32.089 1.00 92.44 238 THR A C 1
ATOM 1908 O O . THR A 1 238 ? -34.201 10.056 31.884 1.00 92.44 238 THR A O 1
ATOM 1911 N N . ILE A 1 239 ? -33.830 11.747 33.311 1.00 90.62 239 ILE A N 1
ATOM 1912 C CA . ILE A 1 239 ? -34.093 11.017 34.558 1.00 90.62 239 ILE A CA 1
ATOM 1913 C C . ILE A 1 239 ? -35.078 11.848 35.376 1.00 90.62 239 ILE A C 1
ATOM 1915 O O . ILE A 1 239 ? -34.817 13.020 35.634 1.00 90.62 239 ILE A O 1
ATOM 1919 N N . ASN A 1 240 ? -36.220 11.269 35.756 1.00 89.75 240 ASN A N 1
ATOM 1920 C CA . ASN A 1 240 ? -37.279 11.962 36.509 1.00 89.75 240 ASN A CA 1
ATOM 1921 C C . ASN A 1 240 ? -37.705 13.307 35.871 1.00 89.75 240 ASN A C 1
ATOM 1923 O O . ASN A 1 240 ? -37.937 14.294 36.563 1.00 89.75 240 ASN A O 1
ATOM 1927 N N . GLY A 1 241 ? -37.750 13.369 34.534 1.00 84.19 241 GLY A N 1
ATOM 1928 C CA . GLY A 1 241 ? -38.090 14.582 33.776 1.00 84.19 241 GLY A CA 1
ATOM 1929 C C . GLY A 1 241 ? -36.950 15.598 33.606 1.00 84.19 241 GLY A C 1
ATOM 1930 O O . GLY A 1 241 ? -37.073 16.505 32.785 1.00 84.19 241 GLY A O 1
ATOM 1931 N N . GLN A 1 242 ? -35.819 15.436 34.298 1.00 87.94 242 GLN A N 1
ATOM 1932 C CA . GLN A 1 242 ? -34.634 16.283 34.134 1.00 87.94 242 GLN A CA 1
ATOM 1933 C C . GLN A 1 242 ? -33.708 15.731 33.052 1.00 87.94 242 GLN A C 1
ATOM 1935 O O . GLN A 1 242 ? -33.509 14.523 32.968 1.00 87.94 242 GLN A O 1
ATOM 1940 N N . THR A 1 243 ? -33.136 16.606 32.221 1.00 88.62 243 THR A N 1
ATOM 1941 C CA . THR A 1 243 ? -32.248 16.215 31.115 1.00 88.62 243 THR A CA 1
ATOM 1942 C C . THR A 1 243 ? -30.798 16.578 31.414 1.00 88.62 243 THR A C 1
ATOM 1944 O O . THR A 1 243 ? -30.498 17.724 31.722 1.00 88.62 243 THR A O 1
ATOM 1947 N N . PHE A 1 244 ? -29.908 15.604 31.243 1.00 86.44 244 PHE A N 1
ATOM 1948 C CA . PHE A 1 244 ? -28.463 15.693 31.422 1.00 86.44 244 PHE A CA 1
ATOM 1949 C C . PHE A 1 244 ? -27.772 15.406 30.086 1.00 86.44 244 PHE A C 1
ATOM 1951 O O . PHE A 1 244 ? -28.122 14.436 29.403 1.00 86.44 244 PHE A O 1
ATOM 1958 N N . LEU A 1 245 ? -26.799 16.227 29.691 1.00 84.69 245 LEU A N 1
ATOM 1959 C CA . LEU A 1 245 ? -25.965 15.981 28.509 1.00 84.69 245 LEU A CA 1
ATOM 1960 C C . LEU A 1 245 ? -24.632 15.354 28.925 1.00 84.69 245 LEU A C 1
ATOM 1962 O O . LEU A 1 245 ? -24.226 15.471 30.075 1.00 84.69 245 LEU A O 1
ATOM 1966 N N . THR A 1 246 ? -23.910 14.731 27.989 1.00 74.81 246 THR A N 1
ATOM 1967 C CA . THR A 1 246 ? -22.588 14.120 28.257 1.00 74.81 246 THR A CA 1
ATOM 1968 C C . THR A 1 246 ? -21.634 15.034 29.020 1.00 74.81 246 THR A C 1
ATOM 1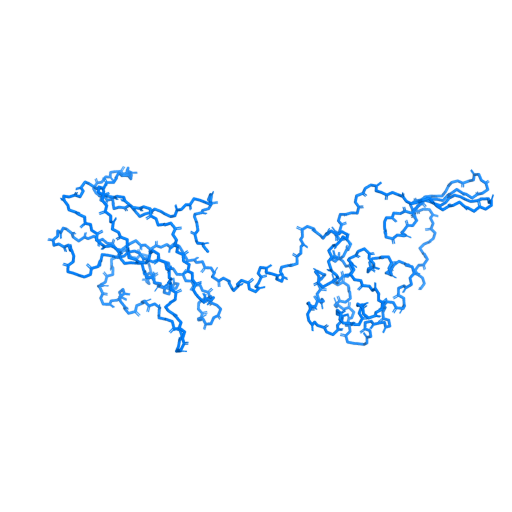970 O O . THR A 1 246 ? -20.931 14.576 29.908 1.00 74.81 246 THR A O 1
ATOM 1973 N N . ARG A 1 247 ? -21.614 16.326 28.673 1.00 70.62 247 ARG A N 1
ATOM 1974 C CA . ARG A 1 247 ? -20.751 17.340 29.299 1.00 70.62 247 ARG A CA 1
ATOM 1975 C C . ARG A 1 247 ? -21.107 17.642 30.759 1.00 70.62 247 ARG A C 1
ATOM 1977 O O . ARG A 1 247 ? -20.263 18.150 31.482 1.00 70.62 247 ARG A O 1
ATOM 1984 N N . ASP A 1 248 ? -22.333 17.321 31.160 1.00 66.56 248 ASP A N 1
ATOM 1985 C CA . ASP A 1 248 ? -22.871 17.571 32.498 1.00 66.56 248 ASP A CA 1
ATOM 1986 C C . ASP A 1 248 ? -22.801 16.309 33.378 1.00 66.56 248 ASP A C 1
ATOM 1988 O O . ASP A 1 248 ? -23.106 16.358 34.569 1.00 66.56 248 ASP A O 1
ATOM 1992 N N . LEU A 1 249 ? -22.417 15.162 32.801 1.00 60.78 249 LEU A N 1
ATOM 1993 C CA . LEU A 1 249 ? -22.265 13.902 33.518 1.00 60.78 249 LEU A CA 1
ATOM 1994 C C . LEU A 1 249 ? -20.827 13.782 34.044 1.00 60.78 249 LEU A C 1
ATOM 1996 O O . LEU A 1 249 ? -19.883 14.009 33.283 1.00 60.78 249 LEU A O 1
ATOM 2000 N N . PRO A 1 250 ? -20.624 13.410 35.322 1.00 54.72 250 PRO A N 1
ATOM 2001 C CA . PRO A 1 250 ? -19.284 13.197 35.851 1.00 54.72 250 PRO A CA 1
ATOM 2002 C C . PRO A 1 250 ? -18.569 12.132 35.014 1.00 54.72 250 PRO A C 1
ATOM 2004 O O . PRO A 1 250 ? -19.143 11.088 34.699 1.00 54.72 250 PRO A O 1
ATOM 2007 N N . ASN A 1 251 ? -17.314 12.402 34.642 1.00 47.56 251 ASN A N 1
ATOM 2008 C CA . ASN A 1 251 ? -16.463 11.420 33.978 1.00 47.56 251 ASN A CA 1
ATOM 2009 C C . ASN A 1 251 ? -16.370 10.182 34.880 1.00 47.56 251 ASN A C 1
ATOM 2011 O O . ASN A 1 251 ? -15.668 10.203 35.884 1.00 47.56 251 ASN A O 1
ATOM 2015 N N . LEU A 1 252 ? -17.048 9.095 34.512 1.00 41.56 252 LEU A N 1
ATOM 2016 C CA . LEU A 1 252 ? -17.006 7.811 35.226 1.00 41.56 252 LEU A CA 1
ATOM 2017 C C . LEU A 1 252 ? -15.667 7.063 35.047 1.00 41.56 252 LEU A C 1
ATOM 2019 O O . LEU A 1 252 ? -15.586 5.866 35.304 1.00 41.56 252 LEU A O 1
ATOM 2023 N N . ASN A 1 253 ? -14.609 7.759 34.628 1.00 34.66 253 ASN A N 1
ATOM 2024 C CA . ASN A 1 253 ? -13.262 7.208 34.548 1.00 34.66 253 ASN A CA 1
ATOM 2025 C C . ASN A 1 253 ? -12.593 7.342 35.921 1.00 34.66 253 ASN A C 1
ATOM 2027 O O . ASN A 1 253 ? -11.818 8.272 36.149 1.00 34.66 253 ASN A O 1
ATOM 2031 N N . GLY A 1 254 ? -12.955 6.430 36.824 1.00 29.64 254 GLY A N 1
ATOM 2032 C CA . GLY A 1 254 ? -12.109 6.015 37.943 1.00 29.64 254 GLY A CA 1
ATOM 2033 C C . GLY A 1 254 ? -11.129 4.933 37.509 1.00 29.64 254 GLY A C 1
ATOM 2034 O O . GLY A 1 254 ? -11.507 4.098 36.651 1.00 29.64 254 GLY A O 1
#